Protein AF-K9SCG0-F1 (afdb_monomer)

Foldseek 3Di:
DLVVVVVVDDPLVVLCVVQPPDDPVSNVLSNQLSVCVVVVDQSLCSLVPDPCNVVPDDPLRSLLSVQLSVVVLNSQQVVLVVVVVVVVVVVVVVVQVVLVVVLVLLVVLLVLVCVLVCLVDVDDDPVVVVVSVVVSVVVSVVSNVPPPPDPPDPDLLLVLLLLLQLLNSVSSVDDPLSSLVSSLVVDDPVCNVLSVQLSVCVVVVHQSLVSDDHDPVLSVLSVVCVVVVHNNVSSVVSNVVSVVVVVVVVVVVVVVVVVVSVVSVVVSVVSVVVSVVVVVVVVVVD

Solvent-accessible surface area (backbone atoms only — not comparable to full-atom values): 15529 Å² total; per-residue (Å²): 84,30,75,35,41,72,69,72,41,51,71,40,53,23,42,46,64,62,23,71,84,50,57,72,72,49,33,51,53,32,50,54,32,29,51,36,38,73,72,69,43,56,66,51,58,36,45,66,76,38,97,64,33,74,80,81,43,51,75,65,58,49,52,53,48,41,52,24,56,76,68,67,28,45,59,54,29,38,49,54,53,50,52,52,54,50,50,51,49,55,52,51,51,58,50,53,62,54,38,54,57,56,34,56,48,54,45,51,54,50,52,45,51,50,50,57,56,50,72,73,36,102,74,69,59,74,68,58,56,54,51,53,51,49,49,42,52,49,50,38,51,49,49,70,43,79,77,77,84,68,79,91,64,98,41,75,62,58,54,50,52,55,53,21,57,42,19,59,45,37,66,24,70,44,52,72,64,60,34,36,55,53,49,35,73,77,42,60,80,89,53,30,58,57,40,50,52,27,42,54,38,42,75,71,71,43,60,64,59,78,45,46,93,61,57,71,70,57,33,52,42,40,44,55,11,59,77,71,70,45,51,37,64,26,24,43,50,41,38,49,53,53,50,51,54,54,51,49,50,55,50,51,56,48,51,55,54,52,55,50,46,55,54,53,52,52,51,45,52,53,53,51,51,51,51,54,49,51,53,51,51,57,66,71,75,109

Mean predicted aligned error: 10.62 Å

Secondary structure (DSSP, 8-state):
-HHHHTTT--HHHHHHHHHTTS-HHHHHHHHHHHHHHHTT--HHHHHHTSTTHHHH--HHHHHHHHHHHHTT-HHHHHHHHHHHHHHHHHHHHHHHHHHHHHHHHHHHHHHHHHHHHHHH-TT--HHHHHHHHHHHHHHHHHHHS------SS--HHHHHHHHHHTHHHHHTT--HHHHHHHHHHHS-TTTHHHHHHHHHHHHTT--HHHHS---HHHHHHHHHHHHTT-HHHHHHHHHHHHHH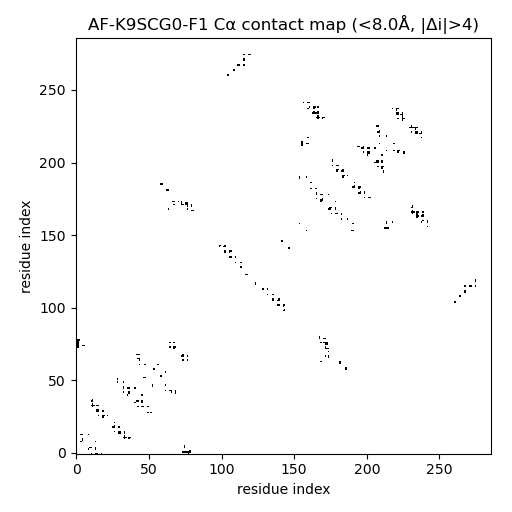HHHHHHHHHHHHHHHHHHHHHHHHHHHHHHHHHHHHHHHH--

Structure (mmCIF, N/CA/C/O backbone):
data_AF-K9SCG0-F1
#
_entry.id   AF-K9SCG0-F1
#
loop_
_atom_site.group_PDB
_atom_site.id
_atom_site.type_symbol
_atom_site.label_atom_id
_atom_site.label_alt_id
_atom_site.label_comp_id
_atom_site.label_asym_id
_atom_site.label_entity_id
_atom_site.label_seq_id
_atom_site.pdbx_PDB_ins_code
_atom_site.Cartn_x
_atom_site.Cartn_y
_atom_site.Cartn_z
_atom_site.occupancy
_atom_site.B_iso_or_equiv
_atom_site.auth_seq_id
_atom_site.auth_comp_id
_atom_site.auth_asym_id
_atom_site.auth_atom_id
_atom_site.pdbx_PDB_model_num
ATOM 1 N N . MET A 1 1 ? -3.926 15.529 12.808 1.00 67.62 1 MET A N 1
ATOM 2 C CA . MET A 1 1 ? -5.148 14.988 13.438 1.00 67.62 1 MET A CA 1
ATOM 3 C C . MET A 1 1 ? -4.785 13.977 14.507 1.00 67.62 1 MET A C 1
ATOM 5 O O . MET A 1 1 ? -5.130 14.260 15.637 1.00 67.62 1 MET A O 1
ATOM 9 N N . GLY A 1 2 ? -4.012 12.919 14.217 1.00 70.44 2 GLY A N 1
ATOM 10 C CA . GLY A 1 2 ? -3.567 11.958 15.249 1.00 70.44 2 GLY A CA 1
ATOM 11 C C . GLY A 1 2 ? -2.937 12.606 16.490 1.00 70.44 2 GLY A C 1
ATOM 12 O O . GLY A 1 2 ? -3.406 12.388 17.598 1.00 70.44 2 GLY A O 1
ATOM 13 N N . SER A 1 3 ? -1.990 13.532 16.308 1.00 75.25 3 SER A N 1
ATOM 14 C CA . SER A 1 3 ? -1.382 14.277 17.425 1.00 75.25 3 SER A CA 1
ATOM 15 C C . SER A 1 3 ? -2.340 15.197 18.199 1.00 75.25 3 SER A C 1
ATOM 17 O O . SER A 1 3 ? -2.067 15.512 19.349 1.00 75.25 3 SER A O 1
ATOM 19 N N . LEU A 1 4 ? -3.446 15.634 17.584 1.00 80.62 4 LEU A N 1
ATOM 20 C CA . LEU A 1 4 ? -4.454 16.501 18.216 1.00 80.62 4 LEU A CA 1
ATOM 21 C C . LEU A 1 4 ? -5.497 15.681 18.988 1.00 80.62 4 LEU A C 1
ATOM 23 O O . LEU A 1 4 ? -6.019 16.130 20.001 1.00 80.62 4 LEU A O 1
ATOM 27 N N . LEU A 1 5 ? -5.794 14.468 18.520 1.00 79.38 5 LEU A N 1
ATOM 28 C CA . LEU A 1 5 ? -6.648 13.527 19.246 1.00 79.38 5 LEU A CA 1
ATOM 29 C C . LEU A 1 5 ? -5.931 13.002 20.488 1.00 79.38 5 LEU A C 1
ATOM 31 O O . LEU A 1 5 ? -6.522 12.966 21.561 1.00 79.38 5 LEU A O 1
ATOM 35 N N . ALA A 1 6 ? -4.634 12.707 20.364 1.00 75.38 6 ALA A N 1
ATOM 36 C CA . ALA A 1 6 ? -3.790 12.345 21.498 1.00 75.38 6 ALA A CA 1
ATOM 37 C C . ALA A 1 6 ? -3.702 13.462 22.558 1.00 75.38 6 ALA A C 1
ATOM 39 O O . ALA A 1 6 ? -3.527 13.173 23.735 1.00 75.38 6 ALA A O 1
ATOM 40 N N . SER A 1 7 ? -3.866 14.734 22.166 1.00 78.81 7 SER A N 1
ATOM 41 C CA . SER A 1 7 ? -3.925 15.873 23.094 1.00 78.81 7 SER A CA 1
ATOM 42 C C . SER A 1 7 ? -5.331 16.161 23.642 1.00 78.81 7 SER A C 1
ATOM 44 O O . SER A 1 7 ? -5.562 17.242 24.178 1.00 78.81 7 SER A O 1
ATOM 46 N N . GLY A 1 8 ? -6.288 15.243 23.469 1.00 79.12 8 GLY A N 1
ATOM 47 C CA . GLY A 1 8 ? -7.650 15.363 23.995 1.00 79.12 8 GLY A CA 1
ATOM 48 C C . GLY A 1 8 ? -8.580 16.291 23.208 1.00 79.12 8 GLY A C 1
ATOM 49 O O . GLY A 1 8 ? -9.684 16.575 23.670 1.00 79.12 8 GLY A O 1
ATOM 50 N N . CYS A 1 9 ? -8.186 16.781 22.025 1.00 84.31 9 CYS A N 1
ATOM 51 C CA . CYS A 1 9 ? -9.100 17.554 21.182 1.00 84.31 9 CYS A CA 1
ATOM 52 C C . CYS A 1 9 ? -10.169 16.642 20.566 1.00 84.31 9 CYS A C 1
ATOM 54 O O . CYS A 1 9 ? -9.893 15.510 20.179 1.00 84.31 9 CYS A O 1
ATOM 56 N N . THR A 1 10 ? -11.381 17.165 20.377 1.00 87.81 10 THR A N 1
ATOM 57 C CA . THR A 1 10 ? -12.438 16.430 19.660 1.00 87.81 10 THR A CA 1
ATOM 58 C C . THR A 1 10 ? -12.082 16.245 18.179 1.00 87.81 10 THR A C 1
ATOM 60 O O . THR A 1 10 ? -11.379 17.073 17.591 1.00 87.81 10 THR A O 1
ATOM 63 N N . LEU A 1 11 ? -12.626 15.208 17.528 1.00 86.06 11 LEU A N 1
ATOM 64 C CA . LEU A 1 11 ? -12.464 14.976 16.081 1.00 86.06 11 LEU A CA 1
ATOM 65 C C . LE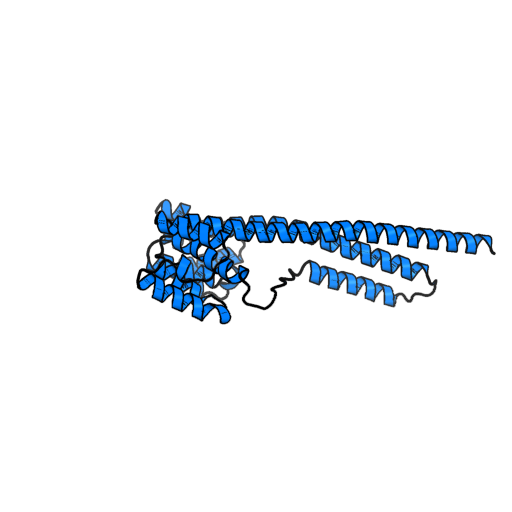U A 1 11 ? -12.823 16.211 15.245 1.00 86.06 11 LEU A C 1
ATOM 67 O O . LEU A 1 11 ? -12.078 16.584 14.337 1.00 86.06 11 LEU A O 1
ATOM 71 N N . ALA A 1 12 ? -13.917 16.895 15.593 1.00 87.00 12 ALA A N 1
ATOM 72 C CA . ALA A 1 12 ? -14.347 18.116 14.918 1.00 87.00 12 ALA A CA 1
ATOM 73 C C . ALA A 1 12 ? -13.323 19.260 15.055 1.00 87.00 12 ALA A C 1
ATOM 75 O O . ALA A 1 12 ? -13.019 19.935 14.068 1.00 87.00 12 ALA A O 1
ATOM 76 N N . GLN A 1 13 ? -12.751 19.461 16.248 1.00 86.06 13 GLN A N 1
ATOM 77 C CA . GLN A 1 13 ? -11.701 20.463 16.481 1.00 86.06 13 GLN A CA 1
ATOM 78 C C . GLN A 1 13 ? -10.409 20.104 15.741 1.00 86.06 13 GLN A C 1
ATOM 80 O O . GLN A 1 13 ? -9.850 20.943 15.032 1.00 86.06 13 GLN A O 1
ATOM 85 N N . ALA A 1 14 ? -9.963 18.849 15.842 1.00 87.62 14 ALA A N 1
ATOM 86 C CA . ALA A 1 14 ? -8.760 18.367 15.173 1.00 87.62 14 ALA A CA 1
ATOM 87 C C . ALA A 1 14 ? -8.859 18.521 13.645 1.00 87.62 14 ALA A C 1
ATOM 89 O O . ALA A 1 14 ? -7.891 18.933 12.994 1.00 87.62 14 ALA A O 1
ATOM 90 N N . LEU A 1 15 ? -10.035 18.240 13.072 1.00 87.06 15 LEU A N 1
ATOM 91 C CA . LEU A 1 15 ? -10.317 18.419 11.650 1.00 87.06 15 LEU A CA 1
ATOM 92 C C . LEU A 1 15 ? -10.267 19.904 11.260 1.00 87.06 15 LEU A C 1
ATOM 94 O O . LEU A 1 15 ? -9.560 20.261 10.314 1.00 87.06 15 LEU A O 1
ATOM 98 N N . ALA A 1 16 ? -10.933 20.776 12.024 1.00 85.44 16 ALA A N 1
ATOM 99 C CA . ALA A 1 16 ? -10.939 22.217 11.783 1.00 85.44 16 ALA A CA 1
ATOM 100 C C . ALA A 1 16 ? -9.517 22.808 11.810 1.00 85.44 16 ALA A C 1
ATOM 102 O O . ALA A 1 16 ? -9.112 23.473 10.853 1.00 85.44 16 ALA A O 1
ATOM 103 N N . MET A 1 17 ? -8.722 22.481 12.835 1.00 86.06 17 MET A N 1
ATOM 104 C CA . MET A 1 17 ? -7.331 22.934 12.970 1.00 86.06 17 MET A CA 1
ATOM 105 C C . MET A 1 17 ? -6.439 22.418 11.835 1.00 86.06 17 MET A C 1
ATOM 107 O O . MET A 1 17 ? -5.636 23.169 11.280 1.00 86.06 17 MET A O 1
ATOM 111 N N . SER A 1 18 ? -6.600 21.151 11.436 1.00 84.62 18 SER A N 1
ATOM 112 C CA . SER A 1 18 ? -5.823 20.567 10.334 1.00 84.62 18 SER A CA 1
ATOM 113 C C . SER A 1 18 ? -6.140 21.196 8.973 1.00 84.62 18 SER A C 1
ATOM 115 O O . SER A 1 18 ? -5.289 21.233 8.081 1.00 84.62 18 SER A O 1
ATOM 117 N N . SER A 1 19 ? -7.355 21.724 8.813 1.00 87.06 19 SER A N 1
ATOM 118 C CA . SER A 1 19 ? -7.814 22.316 7.560 1.00 87.06 19 SER A CA 1
ATOM 119 C C . SER A 1 19 ? -7.294 23.732 7.316 1.00 87.06 19 SER A C 1
ATOM 121 O O . SER A 1 19 ? -7.216 24.149 6.159 1.00 87.06 19 SER A O 1
ATOM 123 N N . ALA A 1 20 ? -6.852 24.433 8.368 1.00 83.44 20 ALA A N 1
ATOM 124 C CA . ALA A 1 20 ? -6.465 25.845 8.322 1.00 83.44 20 ALA A CA 1
ATOM 125 C C . ALA A 1 20 ? -5.358 26.158 7.296 1.00 83.44 20 ALA A C 1
ATOM 127 O O . ALA A 1 20 ? -5.365 27.220 6.682 1.00 83.44 20 ALA A O 1
ATOM 128 N N . LYS A 1 21 ? -4.434 25.216 7.058 1.00 81.12 21 LYS A N 1
ATOM 129 C CA . LYS A 1 21 ? -3.329 25.366 6.088 1.00 81.12 21 LYS A CA 1
ATOM 130 C C . LYS A 1 21 ? -3.656 24.858 4.674 1.00 81.12 21 LYS A C 1
ATOM 132 O O . LYS A 1 21 ? -2.799 24.905 3.795 1.00 81.12 21 LYS A O 1
ATOM 137 N N . GLY A 1 22 ? -4.852 24.315 4.441 1.00 82.62 22 GLY A N 1
ATOM 138 C CA . GLY A 1 22 ? -5.232 23.743 3.147 1.00 82.62 22 GLY A CA 1
ATOM 139 C C . GLY A 1 22 ? -5.856 24.748 2.178 1.00 82.62 22 GLY A C 1
ATOM 140 O O . GLY A 1 22 ? -6.180 25.875 2.540 1.00 82.62 22 GLY A O 1
ATOM 141 N N . LYS A 1 23 ? -6.058 24.321 0.924 1.00 88.50 23 LYS A N 1
ATOM 142 C CA . LYS A 1 23 ? -6.774 25.106 -0.102 1.00 88.50 23 LYS A CA 1
ATOM 143 C C . LYS A 1 23 ? -8.249 25.293 0.273 1.00 88.50 23 LYS A C 1
ATOM 145 O O . LYS A 1 23 ? -8.803 24.474 1.003 1.00 88.50 23 LYS A O 1
ATOM 150 N N . ARG A 1 24 ? -8.907 26.295 -0.324 1.00 88.69 24 ARG A N 1
ATOM 151 C CA . ARG A 1 24 ? -10.330 26.621 -0.093 1.00 88.69 24 ARG A CA 1
ATOM 152 C C . ARG A 1 24 ? -11.250 25.395 -0.195 1.00 88.69 24 ARG A C 1
ATOM 154 O O . ARG A 1 24 ? -12.066 25.178 0.686 1.00 88.69 24 ARG A O 1
ATOM 161 N N . ASP A 1 25 ? -11.027 24.528 -1.186 1.00 87.88 25 ASP A N 1
ATOM 162 C CA . ASP A 1 25 ? -11.780 23.272 -1.348 1.00 87.88 25 ASP A CA 1
ATOM 163 C C . ASP A 1 25 ? -11.662 22.305 -0.158 1.00 87.88 25 ASP A C 1
ATOM 165 O O . ASP A 1 25 ? -12.648 21.681 0.225 1.00 87.88 25 ASP A O 1
ATOM 169 N N . TRP A 1 26 ? -10.458 22.169 0.408 1.00 88.69 26 TRP A N 1
ATOM 170 C CA . TRP A 1 26 ? -10.193 21.301 1.560 1.00 88.69 26 TRP A CA 1
ATOM 171 C C . TRP A 1 26 ? -10.786 21.889 2.838 1.00 88.69 26 TRP A C 1
ATOM 173 O O . TRP A 1 26 ? -11.369 21.168 3.638 1.00 88.69 26 TRP A O 1
ATOM 183 N N . GLN A 1 27 ? -10.693 23.210 2.998 1.00 90.81 27 GLN A N 1
ATOM 184 C CA . GLN A 1 27 ? -11.311 23.919 4.115 1.00 90.81 27 GLN A CA 1
ATOM 185 C C . GLN A 1 27 ? -12.833 23.748 4.118 1.00 90.81 27 GLN A C 1
ATOM 187 O O . GLN A 1 27 ? -13.402 23.468 5.169 1.00 90.81 27 GLN A O 1
ATOM 192 N N . THR A 1 28 ? -13.487 23.879 2.956 1.00 90.00 28 THR A N 1
ATOM 193 C CA . THR A 1 28 ? -14.934 23.647 2.824 1.00 90.00 28 THR A CA 1
ATOM 194 C C . THR A 1 28 ? -15.293 22.213 3.200 1.00 90.00 28 THR A C 1
ATOM 196 O O . THR A 1 28 ? -16.131 22.015 4.074 1.00 90.00 28 THR A O 1
ATOM 199 N N . TYR A 1 29 ? -14.583 21.230 2.633 1.00 90.81 29 TYR A N 1
ATOM 200 C CA . TYR A 1 29 ? -14.774 19.814 2.960 1.00 90.81 29 TYR A CA 1
ATOM 201 C C . TYR A 1 29 ? -14.667 19.551 4.471 1.00 90.81 29 TYR A C 1
ATOM 203 O O . TYR A 1 29 ? -15.579 18.998 5.079 1.00 90.81 29 TYR A O 1
ATOM 211 N N . CYS A 1 30 ? -13.583 20.001 5.106 1.00 90.56 30 CYS A N 1
ATOM 212 C CA . CYS A 1 30 ? -13.376 19.804 6.539 1.00 90.56 30 CYS A CA 1
ATOM 213 C C . CYS A 1 30 ? -14.415 20.527 7.397 1.00 90.56 30 CYS A C 1
ATOM 215 O O . CYS A 1 30 ? -14.804 20.009 8.437 1.00 90.56 30 CYS A O 1
ATOM 217 N N . ARG A 1 31 ? -14.875 21.714 6.989 1.00 90.50 31 ARG A N 1
ATOM 218 C CA . ARG A 1 31 ? -15.897 22.464 7.726 1.00 90.50 31 ARG A CA 1
ATOM 219 C C . ARG A 1 31 ? -17.242 21.745 7.712 1.00 90.50 31 ARG A C 1
ATOM 221 O O . ARG A 1 31 ? -17.891 21.679 8.752 1.00 90.50 31 ARG A O 1
ATOM 228 N N . GLU A 1 32 ? -17.641 21.211 6.561 1.00 90.69 32 GLU A N 1
ATOM 229 C CA . GLU A 1 32 ? -18.890 20.459 6.411 1.00 90.69 32 GLU A CA 1
ATOM 230 C C . GLU A 1 32 ? -18.848 19.144 7.194 1.00 90.69 32 GLU A C 1
ATOM 232 O O . GLU A 1 32 ? -19.767 18.857 7.960 1.00 90.69 32 GLU A O 1
ATOM 237 N N . VAL A 1 33 ? -17.747 18.393 7.097 1.00 92.69 33 VAL A N 1
ATOM 238 C CA . VAL A 1 33 ? -17.557 17.164 7.885 1.00 92.69 33 VAL A CA 1
ATOM 239 C C . VAL A 1 33 ? -17.519 17.475 9.390 1.00 92.69 33 VAL A C 1
ATOM 241 O O . VAL A 1 33 ? -18.190 16.806 10.167 1.00 92.69 33 VAL A O 1
ATOM 244 N N . ALA A 1 34 ? -16.830 18.537 9.827 1.00 91.31 34 ALA A N 1
ATOM 245 C CA . ALA A 1 34 ? -16.826 18.960 11.234 1.00 91.31 34 ALA A CA 1
ATOM 246 C C . ALA A 1 34 ? -18.201 19.437 11.731 1.00 91.31 34 ALA A C 1
ATOM 248 O O . ALA A 1 34 ? -18.475 19.378 12.930 1.00 91.31 34 ALA A O 1
ATOM 249 N N . ALA A 1 35 ? -19.057 19.968 10.854 1.00 91.44 35 ALA A N 1
ATOM 250 C CA . ALA A 1 35 ? -20.426 20.329 11.211 1.00 91.44 35 ALA A CA 1
ATOM 251 C C . ALA A 1 35 ? -21.279 19.076 11.454 1.00 91.44 35 ALA A C 1
ATOM 253 O O . ALA A 1 35 ? -21.946 19.002 12.480 1.00 91.44 35 ALA A O 1
ATOM 254 N N . ARG A 1 36 ? -21.176 18.077 10.571 1.00 93.12 36 ARG A N 1
ATOM 255 C CA . ARG A 1 36 ? -21.843 16.770 10.702 1.00 93.12 36 ARG A CA 1
ATOM 256 C C . ARG A 1 36 ? -21.407 16.001 11.952 1.00 93.12 36 ARG A C 1
ATOM 258 O O . ARG A 1 36 ? -22.249 15.531 12.706 1.00 93.12 36 ARG A O 1
ATOM 265 N N . LEU A 1 37 ? -20.106 15.984 12.242 1.00 92.25 37 LEU A N 1
ATOM 266 C CA . LEU A 1 37 ? -19.563 15.405 13.478 1.00 92.25 37 LEU A CA 1
ATOM 267 C C . LEU A 1 37 ? -20.137 16.067 14.740 1.00 92.25 37 LEU A C 1
ATOM 269 O O . LEU A 1 37 ? -20.479 15.393 15.703 1.00 92.25 37 LEU A O 1
ATOM 273 N N . ARG A 1 38 ? -20.280 17.401 14.743 1.00 90.81 38 ARG A N 1
ATOM 274 C CA . ARG A 1 38 ? -20.894 18.135 15.868 1.00 90.81 38 ARG A CA 1
ATOM 275 C C . ARG A 1 38 ? -22.384 17.841 16.040 1.00 90.81 38 ARG A C 1
ATOM 277 O O . ARG A 1 38 ? -22.909 18.071 17.121 1.00 90.81 38 ARG A O 1
ATOM 284 N N . GLN A 1 39 ? -23.048 17.355 14.995 1.00 92.12 39 GLN A N 1
ATOM 285 C CA . GLN A 1 39 ? -24.433 16.884 15.043 1.00 92.12 39 GLN A CA 1
ATOM 286 C C . GLN A 1 39 ? -24.540 15.428 15.531 1.00 92.12 39 GLN A C 1
ATOM 288 O O . GLN A 1 39 ? -25.647 14.908 15.605 1.00 92.12 39 GLN A O 1
ATOM 293 N N . GLY A 1 40 ? -23.418 14.780 15.869 1.00 89.38 40 GLY A N 1
ATOM 294 C CA . GLY A 1 40 ? -23.388 13.410 16.382 1.00 89.38 40 GLY A CA 1
ATOM 295 C C . GLY A 1 40 ? -23.363 12.325 15.306 1.00 89.38 40 GLY A C 1
ATOM 296 O O . GLY A 1 40 ? -23.619 11.175 15.630 1.00 89.38 40 GLY A O 1
ATOM 297 N N . GLN A 1 41 ? -23.082 12.663 14.041 1.00 91.38 41 GLN A N 1
ATOM 298 C CA . GLN A 1 41 ? -22.842 11.644 13.013 1.00 91.38 41 GLN A CA 1
ATOM 299 C C . GLN A 1 41 ? -21.475 10.986 13.202 1.00 91.38 41 GLN A C 1
ATOM 301 O O . GLN A 1 41 ? -20.505 11.675 13.533 1.00 91.38 41 GLN A O 1
ATOM 306 N N . ASP A 1 42 ? -21.401 9.696 12.879 1.00 91.00 42 ASP A N 1
ATOM 307 C CA . ASP A 1 42 ? -20.145 8.958 12.777 1.00 91.00 42 ASP A CA 1
ATOM 308 C C . ASP A 1 42 ? -19.229 9.617 11.732 1.00 91.00 42 ASP A C 1
ATOM 310 O O . ASP A 1 42 ? -19.667 10.137 10.697 1.00 91.00 42 ASP A O 1
ATOM 314 N N . LEU A 1 43 ? -17.928 9.631 12.008 1.00 90.00 43 LEU A N 1
ATOM 315 C CA . LEU A 1 43 ? -16.884 10.230 11.186 1.00 90.00 43 LEU A CA 1
ATOM 316 C C . LEU A 1 43 ? -16.904 9.677 9.769 1.00 90.00 43 LEU A C 1
ATOM 318 O O . LEU A 1 43 ? -16.826 10.448 8.806 1.00 90.00 43 LEU A O 1
ATOM 322 N N . THR A 1 44 ? -16.995 8.358 9.636 1.00 90.12 44 THR A N 1
ATOM 323 C CA . THR A 1 44 ? -16.963 7.699 8.333 1.00 90.12 44 THR A CA 1
ATOM 324 C C . THR A 1 44 ? -18.173 8.093 7.498 1.00 90.12 44 THR A C 1
ATOM 326 O O . THR A 1 44 ? -18.004 8.437 6.327 1.00 90.12 44 THR A O 1
ATOM 329 N N . ASP A 1 45 ? -19.363 8.144 8.092 1.00 89.94 45 ASP A N 1
ATOM 330 C CA . ASP A 1 45 ? -20.591 8.550 7.406 1.00 89.94 45 ASP A CA 1
ATOM 331 C C . ASP A 1 45 ? -20.567 10.036 7.037 1.00 89.94 45 ASP A C 1
ATOM 333 O O . ASP A 1 45 ? -20.854 10.416 5.892 1.00 89.94 45 ASP A O 1
ATOM 337 N N . ALA A 1 46 ? -20.119 10.886 7.966 1.00 91.31 46 ALA A N 1
ATOM 338 C CA . ALA A 1 46 ? -19.944 12.314 7.738 1.00 91.31 46 ALA A CA 1
ATOM 339 C C . ALA A 1 46 ? -19.002 12.582 6.553 1.00 91.31 46 ALA A C 1
ATOM 341 O O . ALA A 1 46 ? -19.284 13.455 5.721 1.00 91.31 46 ALA A O 1
ATOM 342 N N . MET A 1 47 ? -17.911 11.813 6.458 1.00 90.44 47 MET A N 1
ATOM 343 C CA . MET A 1 47 ? -16.945 11.867 5.364 1.00 90.44 47 MET A CA 1
ATOM 344 C C . MET A 1 47 ? -17.489 11.249 4.077 1.00 90.44 47 MET A C 1
ATOM 346 O O . MET A 1 47 ? -17.350 11.857 3.022 1.00 90.44 47 MET A O 1
ATOM 350 N N . ALA A 1 48 ? -18.117 10.076 4.110 1.00 87.44 48 ALA A N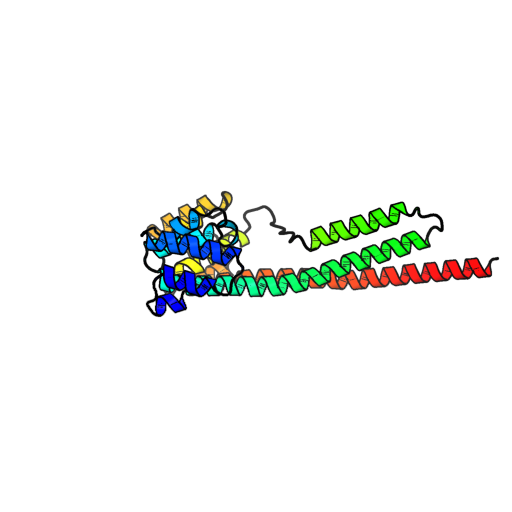 1
ATOM 351 C CA . ALA A 1 48 ? -18.611 9.378 2.923 1.00 87.44 48 ALA A CA 1
ATOM 352 C C . ALA A 1 48 ? -19.734 10.152 2.215 1.00 87.44 48 ALA A C 1
ATOM 354 O O . ALA A 1 48 ? -19.772 10.192 0.984 1.00 87.44 48 ALA A O 1
ATOM 355 N N . GLY A 1 49 ? -20.594 10.840 2.970 1.00 82.56 49 GLY A N 1
ATOM 356 C CA . GLY A 1 49 ? -21.725 11.601 2.439 1.00 82.56 49 GLY A CA 1
ATOM 357 C C . GLY A 1 49 ? -21.366 12.913 1.729 1.00 82.56 49 GLY A C 1
ATOM 358 O O . GLY A 1 49 ? -22.240 13.765 1.561 1.00 82.56 49 GLY A O 1
ATOM 359 N N . HIS A 1 50 ? -20.098 13.170 1.401 1.00 85.12 50 HIS A N 1
ATOM 360 C CA . HIS A 1 50 ? -19.669 14.403 0.738 1.00 85.12 50 HIS A CA 1
ATOM 361 C C . HIS A 1 50 ? -19.219 14.119 -0.718 1.00 85.12 50 HIS A C 1
ATOM 363 O O . HIS A 1 50 ? -18.383 13.247 -0.953 1.00 85.12 50 HIS A O 1
ATOM 369 N N . PRO A 1 51 ? -19.676 14.876 -1.741 1.00 81.50 51 PRO A N 1
ATOM 370 C CA . PRO A 1 51 ? -19.377 14.574 -3.154 1.00 81.50 51 PRO A CA 1
ATOM 371 C C . PRO A 1 51 ? -17.877 14.532 -3.490 1.00 81.50 51 PRO A C 1
ATOM 373 O O . PRO A 1 51 ? -17.425 13.824 -4.387 1.00 81.50 51 PRO A O 1
ATOM 376 N N . ARG A 1 52 ? -17.081 15.316 -2.757 1.00 81.69 52 ARG A N 1
ATOM 377 C CA . ARG A 1 52 ? -15.626 15.447 -2.950 1.00 81.69 52 ARG A CA 1
ATOM 378 C C . ARG A 1 52 ? -14.780 14.406 -2.208 1.00 81.69 52 ARG A C 1
ATOM 380 O O . ARG A 1 52 ? -13.557 14.483 -2.290 1.00 81.69 52 ARG A O 1
ATOM 387 N N . THR A 1 53 ? -15.372 13.437 -1.517 1.00 85.38 53 THR A N 1
ATOM 388 C CA . THR A 1 53 ? -14.623 12.502 -0.655 1.00 85.38 53 THR A CA 1
ATOM 389 C C . THR A 1 53 ? -13.606 11.678 -1.425 1.00 85.38 53 THR A C 1
ATOM 391 O O . THR A 1 53 ? -12.451 11.599 -1.013 1.00 85.38 53 THR A O 1
ATOM 394 N N . ARG A 1 54 ? -13.969 11.195 -2.620 1.00 84.44 54 ARG A N 1
ATOM 395 C CA . ARG A 1 54 ? -13.056 10.447 -3.503 1.00 84.44 54 ARG A CA 1
ATOM 396 C C . ARG A 1 54 ? -11.815 11.233 -3.944 1.00 84.44 54 ARG A C 1
ATOM 398 O O . ARG A 1 54 ? -10.862 10.634 -4.428 1.00 84.44 54 ARG A O 1
ATOM 405 N N . ARG A 1 55 ? -11.806 12.565 -3.799 1.00 84.69 55 ARG A N 1
ATOM 406 C CA . ARG A 1 55 ? -10.636 13.405 -4.109 1.00 84.69 55 ARG A CA 1
ATOM 407 C C . ARG A 1 55 ? -9.554 13.316 -3.033 1.00 84.69 55 ARG A C 1
ATOM 409 O O . ARG A 1 55 ? -8.386 13.535 -3.339 1.00 84.69 55 ARG A O 1
ATOM 416 N N . TYR A 1 56 ? -9.946 13.049 -1.790 1.00 83.31 56 TYR A N 1
ATOM 417 C CA . TYR A 1 56 ? -9.053 13.069 -0.632 1.00 83.31 56 TYR A CA 1
ATOM 418 C C . TYR A 1 56 ? -8.854 11.683 -0.014 1.00 83.31 56 TYR A C 1
ATOM 420 O O . TYR A 1 56 ? -7.796 11.434 0.554 1.00 83.31 56 TYR A O 1
ATOM 428 N N . TRP A 1 57 ? -9.836 10.789 -0.156 1.00 86.38 57 TRP A N 1
ATOM 429 C CA . TRP A 1 57 ? -9.864 9.482 0.490 1.00 86.38 57 TRP A CA 1
ATOM 430 C C . TRP A 1 57 ? -10.103 8.369 -0.524 1.00 86.38 57 TRP A C 1
ATOM 432 O O . TRP A 1 57 ? -10.990 8.459 -1.377 1.00 86.38 57 TRP A O 1
ATOM 442 N N . THR A 1 58 ? -9.308 7.306 -0.419 1.00 87.12 58 THR A N 1
ATOM 443 C CA . THR A 1 58 ? -9.524 6.077 -1.185 1.00 87.12 58 THR A CA 1
ATOM 444 C C . THR A 1 58 ? -10.611 5.227 -0.512 1.00 87.12 58 THR A C 1
ATOM 446 O O . THR A 1 58 ? -10.799 5.334 0.702 1.00 87.12 58 THR A O 1
ATOM 449 N N . PRO A 1 59 ? -11.318 4.353 -1.257 1.00 87.56 59 PRO A N 1
ATOM 450 C CA . PRO A 1 59 ? -12.292 3.435 -0.661 1.00 87.56 59 PRO A CA 1
ATOM 451 C C . PRO A 1 59 ? -11.692 2.565 0.453 1.00 87.56 59 PRO A C 1
ATOM 453 O O . PRO A 1 59 ? -12.318 2.374 1.488 1.00 87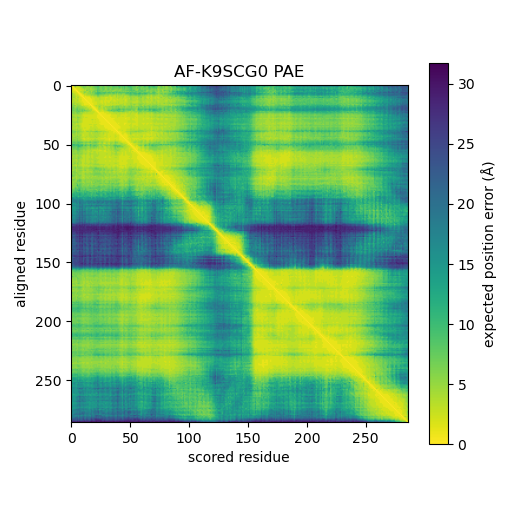.56 59 PRO A O 1
ATOM 456 N N . TRP A 1 60 ? -10.447 2.116 0.269 1.00 87.12 60 TRP A N 1
ATOM 457 C CA . TRP A 1 60 ? -9.688 1.379 1.280 1.00 87.12 60 TRP A CA 1
ATOM 458 C C . TRP A 1 60 ? -9.433 2.209 2.546 1.00 87.12 60 TRP A C 1
ATOM 460 O O . TRP A 1 60 ? -9.694 1.736 3.647 1.00 87.12 60 TRP A O 1
ATOM 470 N N . ALA A 1 61 ? -8.994 3.465 2.406 1.00 86.62 61 ALA A N 1
ATOM 471 C CA . ALA A 1 61 ? -8.743 4.336 3.554 1.00 86.62 61 ALA A CA 1
ATOM 472 C C . ALA A 1 61 ? -10.023 4.634 4.352 1.00 86.62 61 ALA A C 1
ATOM 474 O O . ALA A 1 61 ? -9.972 4.669 5.577 1.00 86.62 61 ALA A O 1
ATOM 475 N N . LEU A 1 62 ? -11.166 4.811 3.677 1.00 89.12 62 LEU A N 1
ATOM 476 C CA . LEU A 1 62 ? -12.463 4.969 4.348 1.00 89.12 62 LEU A CA 1
ATOM 477 C C . LEU A 1 62 ? -12.885 3.698 5.087 1.00 89.12 62 LEU A C 1
ATOM 479 O O . LEU A 1 62 ? -13.401 3.790 6.189 1.00 89.12 62 LEU A O 1
ATOM 483 N N . ALA A 1 63 ? -12.651 2.521 4.509 1.00 88.94 63 ALA A N 1
ATOM 484 C CA . ALA A 1 63 ? -12.988 1.252 5.149 1.00 88.94 63 ALA A CA 1
ATOM 485 C C . ALA A 1 63 ? -12.167 0.992 6.410 1.00 88.94 63 ALA A C 1
ATOM 487 O O . ALA A 1 63 ? -12.696 0.532 7.417 1.00 88.94 63 ALA A O 1
ATOM 488 N N . LEU A 1 64 ? -10.874 1.307 6.346 1.00 89.06 64 LEU A N 1
ATOM 489 C CA . LEU A 1 64 ? -10.001 1.236 7.504 1.00 89.06 64 LEU A CA 1
ATOM 490 C C . LEU A 1 64 ? -10.421 2.244 8.583 1.00 89.06 64 LEU A C 1
ATOM 492 O O . LEU A 1 64 ? -10.430 1.896 9.757 1.00 89.06 64 LEU A O 1
ATOM 496 N N . LEU A 1 65 ? -10.815 3.461 8.190 1.00 89.88 65 LEU A N 1
ATOM 497 C CA . LEU A 1 65 ? -11.334 4.471 9.115 1.00 89.88 65 LEU A CA 1
ATOM 498 C C . LEU A 1 65 ? -12.628 4.005 9.793 1.00 89.88 65 LEU A C 1
ATOM 500 O O . LEU A 1 65 ? -12.739 4.136 11.003 1.00 89.88 65 LEU A O 1
ATOM 504 N N . ALA A 1 66 ? -13.548 3.407 9.0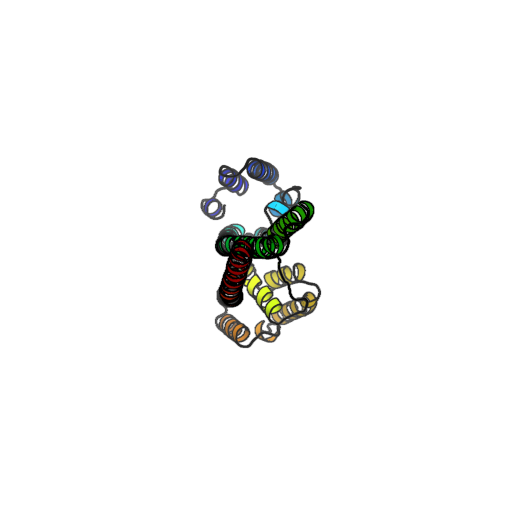32 1.00 89.56 66 ALA A N 1
ATOM 505 C CA . ALA A 1 66 ? -14.793 2.836 9.544 1.00 89.56 66 ALA A CA 1
ATOM 506 C C . ALA A 1 66 ? -14.530 1.746 10.581 1.00 89.56 66 ALA A C 1
ATOM 508 O O . ALA A 1 66 ? -15.162 1.694 11.631 1.00 89.56 66 ALA A O 1
ATOM 509 N N . ALA A 1 67 ? -13.570 0.873 10.284 1.00 89.12 67 ALA A N 1
ATOM 510 C CA . ALA A 1 67 ? -13.216 -0.208 11.178 1.00 89.12 67 ALA A CA 1
ATOM 511 C C . ALA A 1 67 ? -12.507 0.302 12.440 1.00 89.12 67 ALA A C 1
ATOM 513 O O . ALA A 1 67 ? -12.829 -0.172 13.522 1.00 89.12 67 ALA A O 1
ATOM 514 N N . ALA A 1 68 ? -11.622 1.298 12.314 1.00 88.38 68 ALA A N 1
ATOM 515 C CA . ALA A 1 68 ? -10.967 1.956 13.445 1.00 88.38 68 ALA A CA 1
ATOM 516 C C . ALA A 1 68 ? -11.947 2.767 14.313 1.00 88.38 68 ALA A C 1
ATOM 518 O O . ALA A 1 68 ? -11.791 2.847 15.528 1.00 88.38 68 ALA A O 1
ATOM 519 N N . GLU A 1 69 ? -12.965 3.373 13.702 1.00 90.06 69 GLU A N 1
ATOM 520 C CA . GLU A 1 69 ? -14.058 4.052 14.398 1.00 90.06 69 GLU A CA 1
ATOM 521 C C . GLU A 1 69 ? -14.909 3.058 15.194 1.00 90.06 69 GLU A C 1
ATOM 523 O O . GLU A 1 69 ? -15.127 3.265 16.385 1.00 90.06 69 GLU A O 1
ATOM 528 N N . ALA A 1 70 ? -15.296 1.938 14.577 1.00 88.62 70 ALA A N 1
ATOM 529 C CA . ALA A 1 70 ? -16.053 0.881 15.241 1.00 88.62 70 ALA A CA 1
ATOM 530 C C . ALA A 1 70 ? -15.273 0.203 16.384 1.00 88.62 70 ALA A C 1
ATOM 532 O O . ALA A 1 70 ? -15.875 -0.200 17.377 1.00 88.62 70 ALA A O 1
ATOM 533 N N . SER A 1 71 ? -13.945 0.078 16.265 1.00 85.94 71 SER A N 1
ATOM 534 C CA . SER A 1 71 ? -13.080 -0.469 17.320 1.00 85.94 71 SER A CA 1
ATOM 535 C C . SER A 1 71 ? -12.620 0.566 18.348 1.00 85.94 71 SER A C 1
ATOM 537 O O . SER A 1 71 ? -11.961 0.195 19.316 1.00 85.94 71 SER A O 1
ATOM 539 N N . GLY A 1 72 ? -12.925 1.853 18.150 1.00 86.12 72 GLY A N 1
ATOM 540 C CA . GLY A 1 72 ? -12.463 2.936 19.020 1.00 86.12 72 GLY A CA 1
ATOM 541 C C . GLY A 1 72 ? -10.953 3.209 18.959 1.00 86.12 72 GLY A C 1
ATOM 542 O O . GLY A 1 72 ? -10.445 3.946 19.798 1.00 86.12 72 GLY A O 1
ATOM 543 N N . THR A 1 73 ? -10.236 2.670 17.966 1.00 86.19 73 THR A N 1
ATOM 544 C CA . THR A 1 73 ? -8.770 2.787 17.812 1.00 86.19 73 THR A CA 1
ATOM 545 C C . THR A 1 73 ? -8.350 3.919 16.865 1.00 86.19 73 THR A C 1
ATOM 547 O O . THR A 1 73 ? -7.281 3.904 16.247 1.00 86.19 73 THR A O 1
ATOM 550 N N . LEU A 1 74 ? -9.205 4.937 16.704 1.00 87.00 74 LEU A N 1
ATOM 551 C CA . LEU A 1 74 ? -8.899 6.118 15.888 1.00 87.00 74 LEU A CA 1
ATOM 552 C C . LEU A 1 74 ? -7.592 6.830 16.302 1.00 87.00 74 LEU A C 1
ATOM 554 O O . LEU A 1 74 ? -6.840 7.210 15.395 1.00 87.00 74 LEU A O 1
ATOM 558 N N . PRO A 1 75 ? -7.284 7.038 17.602 1.00 82.62 75 PRO A N 1
ATOM 559 C CA . PRO A 1 75 ? -6.043 7.692 18.024 1.00 82.62 75 PRO A CA 1
ATOM 560 C C . PRO A 1 75 ? -4.780 6.973 17.534 1.00 82.62 75 PRO A C 1
ATOM 562 O O . PRO A 1 75 ? -3.843 7.640 17.092 1.00 82.62 75 PRO A O 1
ATOM 565 N N . GLU A 1 76 ? -4.781 5.640 17.548 1.00 82.62 76 GLU A N 1
ATOM 566 C CA . GLU A 1 76 ? -3.698 4.770 17.081 1.00 82.62 76 GLU A CA 1
ATOM 567 C C . GLU A 1 76 ? -3.649 4.702 15.548 1.00 82.62 76 GLU A C 1
ATOM 569 O O . GLU A 1 76 ? -2.574 4.671 14.946 1.00 82.62 76 GLU A O 1
ATOM 574 N N . PHE A 1 77 ? -4.808 4.7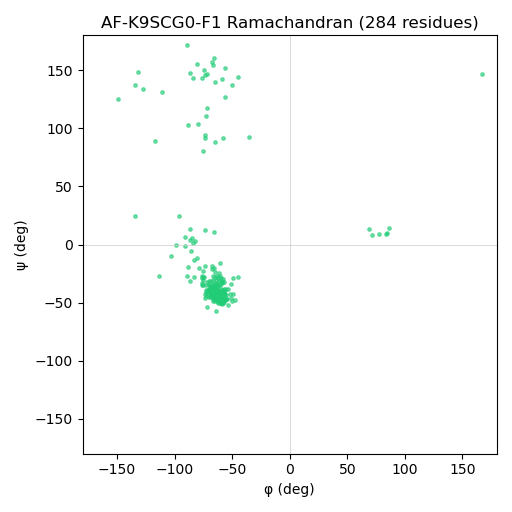54 14.890 1.00 84.69 77 PHE A N 1
ATOM 575 C CA . PHE A 1 77 ? -4.919 4.612 13.441 1.00 84.69 77 PHE A CA 1
ATOM 576 C C . PHE A 1 77 ? -4.424 5.833 12.649 1.00 84.69 77 PHE A C 1
ATOM 578 O O . PHE A 1 77 ? -3.761 5.693 11.614 1.00 84.69 77 PHE A O 1
ATOM 585 N N . PHE A 1 78 ? -4.718 7.055 13.105 1.00 85.75 78 PHE A N 1
ATOM 586 C CA . PHE A 1 78 ? -4.327 8.270 12.376 1.00 85.75 78 PHE A CA 1
ATOM 587 C C . PHE A 1 78 ? -2.806 8.426 12.173 1.00 85.75 78 PHE A C 1
ATOM 589 O O . PHE A 1 78 ? -2.415 8.851 11.081 1.00 85.75 78 PHE A O 1
ATOM 596 N N . PRO A 1 79 ? -1.937 8.132 13.162 1.00 86.12 79 PRO A N 1
ATOM 597 C CA . PRO A 1 79 ? -0.489 8.076 12.968 1.00 86.12 79 PRO A CA 1
ATOM 598 C C . PRO A 1 79 ? -0.059 7.086 11.880 1.00 86.12 79 PRO A C 1
ATOM 600 O O . PRO A 1 79 ? 0.739 7.459 11.020 1.00 86.12 79 PRO A O 1
ATOM 603 N N . VAL A 1 80 ? -0.628 5.875 11.865 1.00 85.50 80 VAL A N 1
ATOM 604 C CA . VAL A 1 80 ? -0.314 4.837 10.865 1.00 85.50 80 VAL A CA 1
ATOM 605 C C . VAL A 1 80 ? -0.687 5.314 9.458 1.00 85.50 80 VAL A C 1
ATOM 607 O O . VAL A 1 80 ? 0.137 5.263 8.543 1.00 85.50 80 VAL A O 1
ATOM 610 N N . LEU A 1 81 ? -1.889 5.878 9.282 1.00 83.88 81 LEU A N 1
ATOM 611 C CA . LEU A 1 81 ? -2.298 6.460 7.998 1.00 83.88 81 LEU A CA 1
ATOM 612 C C . LEU A 1 81 ? -1.432 7.645 7.572 1.00 83.88 81 LEU A C 1
ATOM 614 O O . LEU A 1 81 ? -1.155 7.814 6.384 1.00 83.88 81 LEU A O 1
ATOM 618 N N . ALA A 1 82 ? -1.030 8.498 8.515 1.00 82.62 82 ALA A N 1
ATOM 619 C CA . ALA A 1 82 ? -0.169 9.632 8.213 1.00 82.62 82 ALA A CA 1
ATOM 620 C C . ALA A 1 82 ? 1.208 9.162 7.728 1.00 82.62 82 ALA A C 1
ATOM 622 O O . ALA A 1 82 ? 1.705 9.690 6.731 1.00 82.62 82 ALA A O 1
ATOM 623 N N . ALA A 1 83 ? 1.782 8.149 8.384 1.00 83.31 83 ALA A N 1
ATOM 624 C CA . ALA A 1 83 ? 3.045 7.542 7.988 1.00 83.31 83 ALA A CA 1
ATOM 625 C C . ALA A 1 83 ? 2.951 6.907 6.592 1.00 83.31 83 ALA A C 1
ATOM 627 O O . ALA A 1 83 ? 3.801 7.175 5.740 1.00 83.31 83 ALA A O 1
ATOM 628 N N . ASP A 1 84 ? 1.891 6.142 6.315 1.00 83.06 84 ASP A N 1
ATOM 629 C CA . ASP A 1 84 ? 1.691 5.522 5.003 1.00 83.06 84 ASP A CA 1
ATOM 630 C C . ASP A 1 84 ? 1.494 6.567 3.889 1.00 83.06 84 ASP A C 1
ATOM 632 O O . ASP A 1 84 ? 2.187 6.539 2.867 1.00 83.06 84 ASP A O 1
ATOM 636 N N . ALA A 1 85 ? 0.657 7.582 4.126 1.00 78.94 85 ALA A N 1
ATOM 637 C CA . ALA A 1 85 ? 0.436 8.673 3.178 1.00 78.94 85 ALA A CA 1
ATOM 638 C C . ALA A 1 85 ? 1.697 9.527 2.942 1.00 78.94 85 ALA A C 1
ATOM 640 O O . ALA A 1 85 ? 1.927 10.022 1.831 1.00 78.94 85 ALA A O 1
ATOM 641 N N . GLU A 1 86 ? 2.529 9.740 3.966 1.00 80.81 86 GLU A N 1
ATOM 642 C CA . GLU A 1 86 ? 3.807 10.434 3.811 1.00 80.81 86 GLU A CA 1
ATOM 643 C C . GLU A 1 86 ? 4.795 9.601 2.986 1.00 80.81 86 GLU A C 1
ATOM 645 O O . GLU A 1 86 ? 5.480 10.137 2.106 1.00 80.81 86 GLU A O 1
ATOM 650 N N . GLN A 1 87 ? 4.824 8.288 3.202 1.00 79.38 87 GLN A N 1
ATOM 651 C CA . GLN A 1 87 ? 5.683 7.371 2.466 1.00 79.38 87 GLN A CA 1
ATOM 652 C C . GLN A 1 87 ? 5.293 7.291 0.984 1.00 79.38 87 GLN A C 1
ATOM 654 O O . GLN A 1 87 ? 6.167 7.404 0.118 1.00 79.38 87 GLN A O 1
ATOM 659 N N . GLU A 1 88 ? 3.994 7.249 0.667 1.00 72.31 88 GLU A N 1
ATOM 660 C CA . GLU A 1 88 ? 3.513 7.374 -0.714 1.00 72.31 88 GLU A CA 1
ATOM 661 C C . GLU A 1 88 ? 3.948 8.695 -1.360 1.00 72.31 88 GLU A C 1
ATOM 663 O O . GLU A 1 88 ? 4.360 8.727 -2.522 1.00 72.31 88 GLU A O 1
ATOM 668 N N . ARG A 1 89 ? 3.881 9.819 -0.632 1.00 74.88 89 ARG A N 1
ATOM 669 C CA . ARG A 1 89 ? 4.323 11.122 -1.157 1.00 74.88 89 ARG A CA 1
ATOM 670 C C . ARG A 1 89 ? 5.816 11.134 -1.446 1.00 74.88 89 ARG A C 1
ATOM 672 O O . ARG A 1 89 ? 6.215 11.700 -2.466 1.00 74.88 89 ARG A O 1
ATOM 679 N N . ARG A 1 90 ? 6.633 10.522 -0.583 1.00 75.00 90 ARG A N 1
ATOM 680 C CA . ARG A 1 90 ? 8.081 10.381 -0.802 1.00 75.00 90 ARG A CA 1
ATOM 681 C C . ARG A 1 90 ? 8.359 9.561 -2.062 1.00 75.00 90 ARG A C 1
ATOM 683 O O . ARG A 1 90 ? 9.152 9.999 -2.894 1.00 75.00 90 ARG A O 1
ATOM 690 N N . GLN A 1 91 ? 7.647 8.451 -2.261 1.00 66.75 91 GLN A N 1
ATOM 691 C CA . GLN A 1 91 ? 7.766 7.643 -3.479 1.00 66.75 91 GLN A CA 1
ATOM 692 C C . GLN A 1 91 ? 7.294 8.397 -4.729 1.00 66.75 91 GLN A C 1
ATOM 694 O O . GLN A 1 91 ? 8.013 8.452 -5.727 1.00 66.75 91 GLN A O 1
ATOM 699 N N . ARG A 1 92 ? 6.135 9.064 -4.672 1.00 67.69 92 ARG A N 1
ATOM 700 C CA . ARG A 1 92 ? 5.606 9.864 -5.789 1.00 67.69 92 ARG A CA 1
ATOM 701 C C . ARG A 1 92 ? 6.518 11.031 -6.154 1.00 67.69 92 ARG A C 1
ATOM 703 O O . ARG A 1 92 ? 6.613 11.354 -7.333 1.00 67.69 92 ARG A O 1
ATOM 710 N N . ARG A 1 93 ? 7.176 11.679 -5.185 1.00 64.69 93 ARG A N 1
ATOM 711 C CA . ARG A 1 93 ? 8.158 12.744 -5.463 1.00 64.69 93 ARG A CA 1
ATOM 712 C C . ARG A 1 93 ? 9.332 12.202 -6.271 1.00 64.69 93 ARG A C 1
ATOM 714 O O . ARG A 1 93 ? 9.591 12.732 -7.348 1.00 64.69 93 ARG A O 1
ATOM 721 N N . ARG A 1 94 ? 9.926 11.087 -5.823 1.00 64.31 94 ARG A N 1
ATOM 722 C CA . ARG A 1 94 ? 11.001 10.404 -6.562 1.00 64.31 94 ARG A CA 1
ATOM 723 C C . ARG A 1 94 ? 10.549 10.022 -7.974 1.00 64.31 94 ARG A C 1
ATOM 725 O O . ARG A 1 94 ? 11.242 10.324 -8.936 1.00 64.31 94 ARG A O 1
ATOM 732 N N . GLN A 1 95 ? 9.351 9.453 -8.124 1.00 61.78 95 GLN A N 1
ATOM 733 C CA . GLN A 1 95 ? 8.821 9.083 -9.442 1.00 61.78 95 GLN A CA 1
ATOM 734 C C . GLN A 1 95 ? 8.522 10.287 -10.353 1.00 61.78 95 GLN A C 1
ATOM 736 O O . GLN A 1 95 ? 8.765 10.216 -11.555 1.00 61.78 95 GLN A O 1
ATOM 741 N N . ARG A 1 96 ? 8.001 11.401 -9.821 1.00 58.44 96 ARG A N 1
ATOM 742 C CA . ARG A 1 96 ? 7.671 12.602 -10.615 1.00 58.44 96 ARG A CA 1
ATOM 743 C C . ARG A 1 96 ? 8.908 13.297 -11.163 1.00 58.44 96 ARG A C 1
ATOM 745 O O . ARG A 1 96 ? 8.876 13.785 -12.288 1.00 58.44 96 ARG A O 1
ATOM 752 N N . GLU A 1 97 ? 9.976 13.350 -10.381 1.00 58.94 97 GLU A N 1
ATOM 753 C CA . GLU A 1 97 ? 11.254 13.905 -10.833 1.00 58.94 97 GLU A CA 1
ATOM 754 C C . GLU A 1 97 ? 11.860 13.038 -11.948 1.00 58.94 97 GLU A C 1
ATOM 756 O O . GLU A 1 97 ? 12.358 13.570 -12.939 1.00 58.94 97 GLU A O 1
ATOM 761 N N . MET A 1 98 ? 11.688 11.715 -11.865 1.00 56.94 98 MET A N 1
ATOM 762 C CA . MET A 1 98 ? 12.133 10.761 -12.889 1.00 56.94 98 MET A CA 1
ATOM 763 C C . MET A 1 98 ? 11.279 10.793 -14.173 1.00 56.94 98 MET A C 1
ATOM 765 O O . MET A 1 98 ? 11.809 10.642 -15.268 1.00 56.94 98 MET A O 1
ATOM 769 N N . GLY A 1 99 ? 9.965 11.032 -14.088 1.00 57.81 99 GLY A N 1
ATOM 770 C CA . GLY A 1 99 ? 9.102 11.140 -15.278 1.00 57.81 99 GLY A CA 1
ATOM 771 C C . GLY A 1 99 ? 9.403 12.368 -16.149 1.00 57.81 99 GLY A C 1
ATOM 772 O O . GLY A 1 99 ? 9.264 12.322 -17.371 1.00 57.81 99 GLY A O 1
ATOM 773 N N . ARG A 1 100 ? 9.876 13.467 -15.543 1.00 56.91 100 ARG A N 1
ATOM 774 C CA . ARG A 1 100 ? 10.222 14.703 -16.270 1.00 56.91 100 ARG A CA 1
ATOM 775 C C . ARG A 1 100 ? 11.455 14.530 -17.156 1.00 56.91 100 ARG A C 1
ATOM 777 O O . ARG A 1 100 ? 11.471 15.068 -18.260 1.00 56.91 100 ARG A O 1
ATOM 784 N N . SER A 1 101 ? 12.452 13.762 -16.715 1.00 58.94 101 SER A N 1
ATOM 785 C CA . SER A 1 101 ? 13.639 13.476 -17.532 1.00 58.94 101 SER A CA 1
ATOM 786 C C . SER A 1 101 ? 13.321 12.547 -18.709 1.00 58.94 101 SER A C 1
ATOM 788 O O . SER A 1 101 ? 13.842 12.756 -19.801 1.00 58.94 101 SER A O 1
ATOM 790 N N . LEU A 1 102 ? 12.395 11.598 -18.534 1.00 64.12 102 LEU A N 1
ATOM 791 C CA . LEU A 1 102 ? 11.886 10.742 -19.615 1.00 64.12 102 LEU A CA 1
ATOM 792 C C . LEU A 1 102 ? 11.074 11.525 -20.661 1.00 64.12 102 LEU A C 1
ATOM 794 O O . LEU A 1 102 ? 11.177 11.250 -21.853 1.00 64.12 102 LEU A O 1
ATOM 798 N N . GLY A 1 103 ? 10.299 12.529 -20.243 1.00 64.00 103 GLY A N 1
ATOM 799 C CA . GLY A 1 103 ? 9.574 13.407 -21.169 1.00 64.00 103 GLY A CA 1
ATOM 800 C C . GLY A 1 103 ? 10.502 14.286 -22.018 1.00 64.00 103 GLY A C 1
ATOM 801 O O . GLY A 1 103 ? 10.303 14.401 -23.225 1.00 64.00 103 GLY A O 1
ATOM 802 N N . LEU A 1 104 ? 11.547 14.864 -21.411 1.00 64.62 104 LEU A N 1
ATOM 803 C CA . LEU A 1 104 ? 12.558 15.659 -22.129 1.00 64.62 104 LEU A CA 1
ATOM 804 C C . LEU A 1 104 ? 13.358 14.818 -23.141 1.00 64.62 104 LEU A C 1
ATOM 806 O O . LEU A 1 104 ? 13.768 15.322 -24.182 1.00 64.62 104 LEU A O 1
ATOM 810 N N . MET A 1 105 ? 13.538 13.531 -22.852 1.00 66.81 105 MET A N 1
ATOM 811 C CA . MET A 1 105 ? 14.215 12.560 -23.712 1.00 66.81 105 MET A CA 1
ATOM 812 C C . MET A 1 105 ? 13.423 12.229 -24.987 1.00 66.81 105 MET A C 1
ATOM 814 O O . MET A 1 105 ? 13.985 12.225 -26.077 1.00 66.81 105 MET A O 1
ATOM 818 N N . TRP A 1 106 ? 12.112 11.986 -24.886 1.00 65.94 106 TRP A N 1
ATOM 819 C CA . TRP A 1 106 ? 11.272 11.777 -26.076 1.00 65.94 106 TRP A CA 1
ATOM 820 C C . TRP A 1 106 ? 11.168 13.037 -26.943 1.00 65.94 106 TRP A C 1
ATOM 822 O O . TRP A 1 106 ? 11.153 12.937 -28.169 1.00 65.94 106 TRP A O 1
ATOM 832 N N . LEU A 1 107 ? 11.158 14.218 -26.315 1.00 68.62 107 LEU A N 1
ATOM 833 C CA . LEU A 1 107 ? 11.183 15.504 -27.013 1.00 68.62 107 LEU A CA 1
ATOM 834 C C . LEU A 1 107 ? 12.472 15.684 -27.833 1.00 68.62 107 LEU A C 1
ATOM 836 O O . LEU A 1 107 ? 12.400 16.095 -28.991 1.00 68.62 107 LEU A O 1
ATOM 840 N N . SER A 1 108 ? 13.644 15.348 -27.276 1.00 67.25 108 SER A N 1
ATOM 841 C CA . SER A 1 108 ? 14.905 15.443 -28.023 1.00 67.25 108 SER A CA 1
ATOM 842 C C . SER A 1 108 ? 15.000 14.411 -29.152 1.00 67.25 108 SER A C 1
ATOM 844 O O . SER A 1 108 ? 15.452 14.763 -30.240 1.00 67.25 108 SER A O 1
ATOM 846 N N . LEU A 1 109 ? 14.515 13.178 -28.948 1.00 68.69 109 LEU A N 1
ATOM 847 C CA . LEU A 1 109 ? 14.436 12.145 -29.992 1.00 68.69 109 LEU A CA 1
ATOM 848 C C . LEU A 1 109 ? 13.513 12.562 -31.151 1.00 68.69 109 LEU A C 1
ATOM 850 O O . LEU A 1 109 ? 13.844 12.347 -32.313 1.00 68.69 109 LEU A O 1
ATOM 854 N N . LEU A 1 110 ? 12.366 13.182 -30.869 1.00 69.19 110 LEU A N 1
ATOM 855 C CA . LEU A 1 110 ? 11.472 13.668 -31.924 1.00 69.19 110 LEU A CA 1
ATOM 856 C C . LEU A 1 110 ? 12.047 14.884 -32.653 1.00 69.19 110 LEU A C 1
ATOM 858 O O . LEU A 1 110 ? 11.971 14.941 -33.879 1.00 69.19 110 LEU A O 1
ATOM 862 N N . GLY A 1 111 ? 12.689 15.811 -31.933 1.00 66.44 111 GLY A N 1
ATOM 863 C CA . GLY A 1 111 ? 13.416 16.928 -32.546 1.00 66.44 111 GLY A CA 1
ATOM 864 C C . GLY A 1 111 ? 14.536 16.457 -33.480 1.00 66.44 111 GLY A C 1
ATOM 865 O O . GLY A 1 111 ? 14.700 16.992 -34.574 1.00 66.44 111 GLY A O 1
ATOM 866 N N . ALA A 1 112 ? 15.251 15.402 -33.089 1.00 65.75 112 ALA A N 1
ATOM 867 C CA . ALA A 1 112 ? 16.276 14.742 -33.892 1.00 65.75 112 ALA A CA 1
ATOM 868 C C . ALA A 1 112 ? 15.741 14.179 -35.211 1.00 65.75 112 ALA A C 1
ATOM 870 O O . ALA A 1 112 ? 16.299 14.429 -36.277 1.00 65.75 112 ALA A O 1
ATOM 871 N N . ILE A 1 113 ? 14.646 13.419 -35.129 1.00 68.56 113 ILE A N 1
ATOM 872 C CA . ILE A 1 113 ? 13.986 12.813 -36.286 1.00 68.56 113 ILE A CA 1
ATOM 873 C C . ILE A 1 113 ? 13.465 13.910 -37.218 1.00 68.56 113 ILE A C 1
ATOM 875 O O . ILE A 1 113 ? 13.651 13.828 -38.429 1.00 68.56 113 ILE A O 1
ATOM 879 N N . ALA A 1 114 ? 12.880 14.970 -36.660 1.00 66.38 114 ALA A N 1
ATOM 880 C CA . ALA A 1 114 ? 12.393 16.102 -37.435 1.00 66.38 114 ALA A CA 1
ATOM 881 C C . ALA A 1 114 ? 13.532 16.837 -38.170 1.00 66.38 114 ALA A C 1
ATOM 883 O O . ALA A 1 114 ? 13.391 17.145 -39.351 1.00 66.38 114 ALA A O 1
ATOM 884 N N . LEU A 1 115 ? 14.690 17.034 -37.527 1.00 66.19 115 LEU A N 1
ATOM 885 C CA . LEU A 1 115 ? 15.894 17.579 -38.172 1.00 66.19 115 LEU A CA 1
ATOM 886 C C . LEU A 1 115 ? 16.443 16.658 -39.270 1.00 66.19 115 LEU A C 1
ATOM 888 O O . LEU A 1 115 ? 16.785 17.128 -40.353 1.00 66.19 115 LEU A O 1
ATOM 892 N N . ALA A 1 116 ? 16.502 15.348 -39.018 1.00 64.06 116 ALA A N 1
ATOM 893 C CA . ALA A 1 116 ? 16.979 14.365 -39.988 1.00 64.06 116 ALA A CA 1
ATOM 894 C C . ALA A 1 116 ? 16.103 14.319 -41.251 1.00 64.06 116 ALA A C 1
ATOM 896 O O . ALA A 1 116 ? 16.632 14.275 -42.362 1.00 64.06 116 ALA A O 1
ATOM 897 N N . ILE A 1 117 ? 14.777 14.369 -41.080 1.00 64.06 117 ILE A N 1
ATOM 898 C CA . ILE A 1 117 ? 13.795 14.373 -42.174 1.00 64.06 117 ILE A CA 1
ATOM 899 C C . ILE A 1 117 ? 13.786 15.731 -42.892 1.00 64.06 117 ILE A C 1
ATOM 901 O O . ILE A 1 117 ? 13.783 15.772 -44.122 1.00 64.06 117 ILE A O 1
ATOM 905 N N . GLY A 1 118 ? 13.842 16.836 -42.141 1.00 61.78 118 GLY A N 1
ATOM 906 C CA . GLY A 1 118 ? 13.877 18.197 -42.681 1.00 61.78 118 GLY A CA 1
ATOM 907 C C . GLY A 1 118 ? 15.134 18.501 -43.498 1.00 61.78 118 GLY A C 1
ATOM 908 O O . GLY A 1 118 ? 15.051 19.203 -44.498 1.00 61.78 118 GLY A O 1
ATOM 909 N N . GLY A 1 119 ? 16.285 17.928 -43.132 1.00 58.25 119 GLY A N 1
ATOM 910 C CA . GLY A 1 119 ? 17.520 18.054 -43.913 1.00 58.25 119 GLY A CA 1
ATOM 911 C C . GLY A 1 119 ? 17.551 17.193 -45.181 1.00 58.25 119 GLY A C 1
ATOM 912 O O . GLY A 1 119 ? 18.301 17.492 -46.102 1.00 58.25 119 GLY A O 1
ATOM 913 N N . LEU A 1 120 ? 16.759 16.112 -45.259 1.00 53.47 120 LEU A N 1
ATOM 914 C CA . LEU A 1 120 ? 16.814 15.153 -46.375 1.00 53.47 120 LEU A CA 1
ATOM 915 C C . LEU A 1 120 ? 16.001 15.600 -47.600 1.00 53.47 120 LEU A C 1
ATOM 917 O O . LEU A 1 120 ? 16.165 15.041 -48.681 1.00 53.47 120 LEU A O 1
ATOM 921 N N . SER A 1 121 ? 15.144 16.613 -47.469 1.00 54.00 121 SER A N 1
ATOM 922 C CA . SER A 1 121 ? 14.456 17.195 -48.620 1.00 54.00 121 SER A CA 1
ATOM 923 C C . SER A 1 121 ? 14.183 18.679 -48.405 1.00 54.00 121 SER A C 1
ATOM 925 O O . SER A 1 121 ? 13.509 19.064 -47.457 1.00 54.00 121 SER A O 1
ATOM 927 N N . ALA A 1 122 ? 14.627 19.524 -49.340 1.00 53.25 122 ALA A N 1
ATOM 928 C CA . ALA A 1 122 ? 14.304 20.956 -49.374 1.00 53.25 122 ALA A CA 1
ATOM 929 C C . ALA A 1 122 ? 12.800 21.249 -49.623 1.00 53.25 122 ALA A C 1
ATOM 931 O O . ALA A 1 122 ? 12.421 22.384 -49.888 1.00 53.25 122 ALA A O 1
ATOM 932 N N . ALA A 1 123 ? 11.936 20.228 -49.552 1.00 53.09 123 ALA A N 1
ATOM 933 C CA . ALA A 1 123 ? 10.519 20.268 -49.901 1.00 53.09 123 ALA A CA 1
ATOM 934 C C . ALA A 1 123 ? 9.611 19.587 -48.852 1.00 53.09 123 ALA A C 1
ATOM 936 O O . ALA A 1 123 ? 8.515 19.128 -49.180 1.00 53.09 123 ALA A O 1
ATOM 937 N N . VAL A 1 124 ? 10.028 19.493 -47.583 1.00 49.19 124 VAL A N 1
ATOM 938 C CA . VAL A 1 124 ? 9.125 19.014 -46.520 1.00 49.19 124 VAL A CA 1
ATOM 939 C C . VAL A 1 124 ? 8.095 20.104 -46.207 1.00 49.19 124 VAL A C 1
ATOM 941 O O . VAL A 1 124 ? 8.429 21.143 -45.640 1.00 49.19 124 VAL A O 1
ATOM 944 N N . ARG A 1 125 ? 6.828 19.860 -46.575 1.00 57.25 125 ARG A N 1
ATOM 945 C CA . ARG A 1 125 ? 5.673 20.718 -46.247 1.00 57.25 125 ARG A CA 1
ATOM 946 C C . ARG A 1 125 ? 5.632 21.038 -44.747 1.00 57.25 125 ARG A C 1
ATOM 948 O O . ARG A 1 125 ? 5.791 20.144 -43.915 1.00 57.25 125 ARG A O 1
ATOM 955 N N . LEU A 1 126 ? 5.339 22.301 -44.421 1.00 54.47 126 LEU A N 1
ATOM 956 C CA . LEU A 1 126 ? 5.171 22.838 -43.058 1.00 54.47 126 LEU A CA 1
ATOM 957 C C . LEU A 1 126 ? 4.226 21.973 -42.191 1.00 54.47 126 LEU A C 1
ATOM 959 O O . LEU A 1 126 ? 4.412 21.842 -40.986 1.00 54.47 126 LEU A O 1
ATOM 963 N N . ASP A 1 127 ? 3.274 21.303 -42.835 1.00 55.53 127 ASP A N 1
ATOM 964 C CA . ASP A 1 127 ? 2.268 20.400 -42.271 1.00 55.53 127 ASP A CA 1
ATOM 965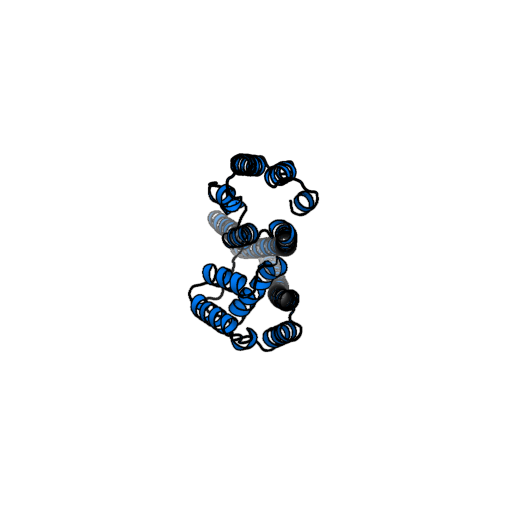 C C . ASP A 1 127 ? 2.868 19.197 -41.506 1.00 55.53 127 ASP A C 1
ATOM 967 O O . ASP A 1 127 ? 2.312 18.750 -40.502 1.00 55.53 127 ASP A O 1
ATOM 971 N N . LEU A 1 128 ? 4.029 18.682 -41.934 1.00 57.50 128 LEU A N 1
ATOM 972 C CA . LEU A 1 128 ? 4.691 17.536 -41.290 1.00 57.50 128 LEU A CA 1
ATOM 973 C C . LEU A 1 128 ? 5.352 17.920 -39.958 1.00 57.50 128 LEU A C 1
ATOM 975 O O . LEU A 1 128 ? 5.410 17.099 -39.039 1.00 57.50 128 LEU A O 1
ATOM 979 N N . TRP A 1 129 ? 5.770 19.181 -39.809 1.00 55.03 129 TRP A N 1
ATOM 980 C CA . TRP A 1 129 ? 6.270 19.700 -38.536 1.00 55.03 129 TRP A CA 1
ATOM 981 C C . TRP A 1 129 ? 5.165 19.742 -37.482 1.00 55.03 129 TRP A C 1
ATOM 983 O O . TRP A 1 129 ? 5.410 19.357 -36.342 1.00 55.03 129 TRP A O 1
ATOM 993 N N . PHE A 1 130 ? 3.934 20.112 -37.856 1.00 59.75 130 PHE A N 1
ATOM 994 C CA . PHE A 1 130 ? 2.789 20.085 -36.941 1.00 59.75 130 PHE A CA 1
ATOM 995 C C . PHE A 1 130 ? 2.448 18.668 -36.472 1.00 59.75 130 PHE A C 1
ATOM 997 O O . PHE A 1 130 ? 2.109 18.495 -35.305 1.00 59.75 130 PHE A O 1
ATOM 1004 N N . LEU A 1 131 ? 2.597 17.647 -37.324 1.00 58.53 131 LEU A N 1
ATOM 1005 C CA . LEU A 1 131 ? 2.404 16.246 -36.930 1.00 58.53 131 LEU A CA 1
ATOM 1006 C C . LEU A 1 131 ? 3.503 15.746 -35.986 1.00 58.53 131 LEU A C 1
ATOM 1008 O O . LEU A 1 131 ? 3.200 15.044 -35.023 1.00 58.53 131 LEU A O 1
ATOM 1012 N N . ALA A 1 132 ? 4.759 16.143 -36.202 1.00 57.47 132 ALA A N 1
ATOM 1013 C CA . ALA A 1 132 ? 5.856 15.825 -35.288 1.00 57.47 132 ALA A CA 1
ATOM 1014 C C . ALA A 1 132 ? 5.684 16.523 -33.925 1.00 57.47 132 ALA A C 1
ATOM 1016 O O . ALA A 1 132 ? 5.876 15.904 -32.877 1.00 57.47 132 ALA A O 1
ATOM 1017 N N . LEU A 1 133 ? 5.257 17.789 -33.928 1.00 59.28 133 LEU A N 1
ATOM 1018 C CA . LEU A 1 133 ? 4.994 18.574 -32.720 1.00 59.28 133 LEU A CA 1
ATOM 1019 C C . LEU A 1 133 ? 3.769 18.034 -31.970 1.00 59.28 133 LEU A C 1
ATOM 1021 O O . LEU A 1 133 ? 3.838 17.847 -30.758 1.00 59.28 133 LEU A O 1
ATOM 1025 N N . ALA A 1 134 ? 2.693 17.685 -32.683 1.00 60.16 134 ALA A N 1
ATOM 1026 C CA . ALA A 1 134 ? 1.511 17.030 -32.125 1.00 60.16 134 ALA A CA 1
ATOM 1027 C C . ALA A 1 134 ? 1.841 15.640 -31.568 1.00 60.16 134 ALA A C 1
ATOM 1029 O O . ALA A 1 134 ? 1.430 15.324 -30.455 1.00 60.16 134 ALA A O 1
ATOM 1030 N N . GLY A 1 135 ? 2.642 14.840 -32.279 1.00 58.84 135 GLY A N 1
ATOM 1031 C CA . GLY A 1 135 ? 3.147 13.552 -31.800 1.00 58.84 135 GLY A CA 1
ATOM 1032 C C . GLY A 1 135 ? 3.998 13.704 -30.540 1.00 58.84 135 GLY A C 1
ATOM 1033 O O . GLY A 1 135 ? 3.804 12.969 -29.578 1.00 58.84 135 GLY A O 1
ATOM 1034 N N . SER A 1 136 ? 4.863 14.720 -30.487 1.00 58.41 136 SER A N 1
ATOM 1035 C CA . SER A 1 136 ? 5.655 15.051 -29.297 1.00 58.41 136 SER A CA 1
ATOM 1036 C C . SER A 1 136 ? 4.792 15.489 -28.121 1.00 58.41 136 SER A C 1
ATOM 1038 O O . SER A 1 136 ? 5.059 15.088 -26.993 1.00 58.41 136 SER A O 1
ATOM 1040 N N . LEU A 1 137 ? 3.747 16.282 -28.357 1.00 57.84 137 LEU A N 1
ATOM 1041 C CA . LEU A 1 137 ? 2.805 16.724 -27.326 1.00 57.84 137 LEU A CA 1
ATOM 1042 C C . LEU A 1 137 ? 1.943 15.562 -26.811 1.00 57.84 137 LEU A C 1
ATOM 1044 O O . LEU A 1 137 ? 1.656 15.489 -25.618 1.00 57.84 137 LEU A O 1
ATOM 1048 N N . LEU A 1 138 ? 1.590 14.621 -27.689 1.00 60.75 138 LEU A N 1
ATOM 1049 C CA . LEU A 1 138 ? 0.816 13.420 -27.372 1.00 60.75 138 LEU A CA 1
ATOM 1050 C C . LEU A 1 138 ? 1.663 12.410 -26.584 1.00 60.75 138 LEU A C 1
ATOM 1052 O O . LEU A 1 138 ? 1.221 11.920 -25.547 1.00 60.75 138 LEU A O 1
ATOM 1056 N N . VAL A 1 139 ? 2.915 12.179 -26.993 1.00 55.34 139 VAL A N 1
ATOM 1057 C CA . VAL A 1 139 ? 3.889 11.363 -26.248 1.00 55.34 139 VAL A CA 1
ATOM 1058 C C . VAL A 1 139 ? 4.261 12.028 -24.922 1.00 55.34 139 VAL A C 1
ATOM 1060 O O . VAL A 1 139 ? 4.345 11.341 -23.911 1.00 55.34 139 VAL A O 1
ATOM 1063 N N . TRP A 1 140 ? 4.408 13.355 -24.868 1.00 54.00 140 TRP A N 1
ATOM 1064 C CA . TRP A 1 140 ? 4.597 14.100 -23.618 1.00 54.00 140 TRP A CA 1
ATOM 1065 C C . TRP A 1 140 ? 3.377 13.977 -22.691 1.00 54.00 140 TRP A C 1
ATOM 1067 O O . TRP A 1 140 ? 3.534 13.757 -21.488 1.00 54.00 140 TRP A O 1
ATOM 1077 N N . GLY A 1 141 ? 2.162 14.020 -23.243 1.00 58.03 141 GLY A N 1
ATOM 1078 C CA . GLY A 1 141 ? 0.915 13.765 -22.517 1.00 58.03 141 GLY A CA 1
ATOM 1079 C C . GLY A 1 141 ? 0.812 12.330 -21.990 1.00 58.03 141 GLY A C 1
ATOM 1080 O O . GLY A 1 141 ? 0.399 12.122 -20.853 1.00 58.03 141 GLY A O 1
ATOM 1081 N N . MET A 1 142 ? 1.264 11.339 -22.761 1.00 53.75 142 MET A N 1
ATOM 1082 C CA . MET A 1 142 ? 1.310 9.933 -22.340 1.00 53.75 142 MET A CA 1
ATOM 1083 C C . MET A 1 142 ? 2.457 9.629 -21.369 1.00 53.75 142 MET A C 1
ATOM 1085 O O . MET A 1 142 ? 2.299 8.799 -20.487 1.00 53.75 142 MET A O 1
ATOM 1089 N N . ALA A 1 143 ? 3.604 10.298 -21.480 1.00 51.97 143 ALA A N 1
ATOM 1090 C CA . ALA A 1 143 ? 4.739 10.117 -20.574 1.00 51.97 143 ALA A CA 1
ATOM 1091 C C . ALA A 1 143 ? 4.504 10.794 -19.213 1.00 51.97 143 ALA A C 1
ATOM 1093 O O . ALA A 1 143 ? 4.993 10.326 -18.184 1.00 51.97 143 ALA A O 1
ATOM 1094 N N . THR A 1 144 ? 3.738 11.889 -19.191 1.00 53.09 144 THR A N 1
ATOM 1095 C CA . THR A 1 144 ? 3.275 12.538 -17.952 1.00 53.09 144 THR A CA 1
ATOM 1096 C C . THR A 1 144 ? 2.025 11.869 -17.374 1.00 53.09 144 THR A C 1
ATOM 1098 O O . THR A 1 144 ? 1.836 11.870 -16.153 1.00 53.09 144 THR A O 1
ATOM 1101 N N . GLY A 1 145 ? 1.200 11.246 -18.217 1.00 47.91 145 GLY A N 1
ATOM 1102 C CA . GLY A 1 145 ? 0.120 10.357 -17.812 1.00 47.91 145 GLY A CA 1
ATOM 1103 C C . GLY A 1 145 ? 0.688 9.032 -17.328 1.00 47.91 145 GLY A C 1
ATOM 1104 O O . GLY A 1 145 ? 0.940 8.157 -18.134 1.00 47.91 145 GLY A O 1
ATOM 1105 N N . GLN A 1 146 ? 0.905 8.896 -16.018 1.00 47.16 146 GLN A N 1
ATOM 1106 C CA . GLN A 1 146 ? 1.374 7.677 -15.344 1.00 47.16 146 GLN A CA 1
ATOM 1107 C C . GLN A 1 146 ? 0.816 6.390 -15.995 1.00 47.16 146 GLN A C 1
ATOM 1109 O O . GLN A 1 146 ? -0.269 5.939 -15.632 1.00 47.16 146 GLN A O 1
ATOM 1114 N N . VAL A 1 147 ? 1.539 5.793 -16.952 1.00 42.84 147 VAL A N 1
ATOM 1115 C CA . VAL A 1 147 ? 1.147 4.515 -17.555 1.00 42.84 147 VAL A CA 1
ATOM 1116 C C . VAL A 1 147 ? 1.430 3.448 -16.509 1.00 42.84 147 VAL A C 1
ATOM 1118 O O . VAL A 1 147 ? 2.540 2.929 -16.390 1.00 42.84 147 VAL A O 1
ATOM 1121 N N . SER A 1 148 ? 0.422 3.154 -15.697 1.00 42.72 148 SER A N 1
ATOM 1122 C CA . SER A 1 148 ? 0.435 2.042 -14.762 1.00 42.72 148 SER A CA 1
ATOM 1123 C C . SER A 1 148 ? 0.234 0.747 -15.546 1.00 42.72 148 SER A C 1
ATOM 1125 O O . SER A 1 148 ? -0.867 0.204 -15.604 1.00 42.72 148 SER A O 1
ATOM 1127 N N . TRP A 1 149 ? 1.310 0.246 -16.161 1.00 35.09 149 TRP A N 1
ATOM 1128 C CA . TRP A 1 149 ? 1.372 -1.121 -16.683 1.00 35.09 149 TRP A CA 1
ATOM 1129 C C . TRP A 1 149 ? 1.105 -2.100 -15.527 1.00 35.09 149 TRP A C 1
ATOM 1131 O O . TRP A 1 149 ? 2.013 -2.474 -14.791 1.00 35.09 149 TRP A O 1
ATOM 1141 N N . HIS A 1 150 ? -0.162 -2.471 -15.338 1.00 40.03 150 HIS A N 1
ATOM 1142 C CA . HIS A 1 150 ? -0.569 -3.624 -14.544 1.00 40.03 150 HIS A CA 1
ATOM 1143 C C . HIS A 1 150 ? -0.583 -4.827 -15.491 1.00 40.03 150 HIS A C 1
ATOM 1145 O O . HIS A 1 150 ? -1.506 -4.928 -16.309 1.00 40.03 150 HIS A O 1
ATOM 1151 N N . PRO A 1 151 ? 0.430 -5.712 -15.462 1.00 41.12 151 PRO A N 1
ATOM 1152 C CA . PRO A 1 151 ? 0.321 -6.987 -16.155 1.00 41.12 151 PRO A CA 1
ATOM 1153 C C . PRO A 1 151 ? -0.928 -7.712 -15.640 1.00 41.12 151 PRO A C 1
ATOM 1155 O O . PRO A 1 151 ? -1.137 -7.832 -14.438 1.00 41.12 151 PRO A O 1
ATOM 1158 N N . ARG A 1 152 ? -1.803 -8.135 -16.556 1.00 38.72 152 ARG A N 1
ATOM 1159 C CA . ARG A 1 152 ? -3.059 -8.808 -16.214 1.00 38.72 152 ARG A CA 1
ATOM 1160 C C . ARG A 1 152 ? -2.787 -10.279 -15.897 1.00 38.72 152 ARG A C 1
ATOM 1162 O O . ARG A 1 152 ? -2.605 -11.072 -16.814 1.00 38.72 152 ARG A O 1
ATOM 1169 N N . GLY A 1 153 ? -2.803 -10.625 -14.612 1.00 45.69 153 GLY A N 1
ATOM 1170 C CA . GLY A 1 153 ? -2.867 -12.000 -14.110 1.00 45.69 153 GLY A CA 1
ATOM 1171 C C . GLY A 1 153 ? -2.541 -12.067 -12.612 1.00 45.69 153 GLY A C 1
ATOM 1172 O O . GLY A 1 153 ? -1.699 -11.280 -12.179 1.00 45.69 153 GLY A O 1
ATOM 1173 N N . PRO A 1 154 ? -3.154 -12.991 -11.833 1.00 53.34 154 PRO A N 1
ATOM 1174 C CA . PRO A 1 154 ? -2.835 -13.188 -10.419 1.00 53.34 154 PRO A CA 1
ATOM 1175 C C . PRO A 1 154 ? -1.395 -13.689 -10.306 1.00 53.34 154 PRO A C 1
ATOM 1177 O O . PRO A 1 154 ? -1.106 -14.879 -10.381 1.00 53.34 154 PRO A O 1
ATOM 1180 N N . THR A 1 155 ? -0.475 -12.741 -10.223 1.00 61.84 155 THR A N 1
ATOM 1181 C CA . THR A 1 155 ? 0.953 -12.991 -10.071 1.00 61.84 155 THR A CA 1
ATOM 1182 C C . THR A 1 155 ? 1.222 -13.132 -8.580 1.00 61.84 155 THR A C 1
ATOM 1184 O O . THR A 1 155 ? 0.615 -12.406 -7.796 1.00 61.84 155 THR A O 1
ATOM 1187 N N . ASP A 1 156 ? 2.188 -13.959 -8.173 1.00 73.31 156 ASP A N 1
ATOM 1188 C CA . ASP A 1 156 ? 2.635 -14.073 -6.770 1.00 73.31 156 ASP A CA 1
ATOM 1189 C C . ASP A 1 156 ? 2.842 -12.712 -6.077 1.00 73.31 156 ASP A C 1
ATOM 1191 O O . ASP A 1 156 ? 2.669 -12.566 -4.872 1.00 73.31 156 ASP A O 1
ATOM 1195 N N . ARG A 1 157 ? 3.172 -11.682 -6.860 1.00 79.25 157 ARG A N 1
ATOM 1196 C CA . ARG A 1 157 ? 3.332 -10.293 -6.422 1.00 79.25 157 ARG A CA 1
ATOM 1197 C C . ARG A 1 157 ? 2.043 -9.661 -5.912 1.00 79.25 157 ARG A C 1
ATOM 1199 O O . ARG A 1 157 ? 2.089 -9.018 -4.874 1.00 79.25 157 ARG A O 1
ATOM 1206 N N . GLU A 1 158 ? 0.921 -9.851 -6.604 1.00 82.94 158 GLU A N 1
ATOM 1207 C CA . GLU A 1 158 ? -0.364 -9.253 -6.215 1.00 82.94 158 GLU A CA 1
ATOM 1208 C C . GLU A 1 158 ? -0.838 -9.819 -4.871 1.00 82.94 158 GLU A C 1
ATOM 1210 O O . GLU A 1 158 ? -1.342 -9.083 -4.024 1.00 82.94 158 GLU A O 1
ATOM 1215 N N . THR A 1 159 ? -0.616 -11.118 -4.646 1.00 86.44 159 THR A N 1
ATOM 1216 C CA . THR A 1 159 ? -0.922 -11.781 -3.373 1.00 86.44 159 THR A CA 1
ATOM 1217 C C . THR A 1 159 ? -0.052 -11.234 -2.243 1.00 86.44 159 THR A C 1
ATOM 1219 O O . THR A 1 159 ? -0.570 -10.922 -1.174 1.00 86.44 159 THR A O 1
ATOM 1222 N N . VAL A 1 160 ? 1.257 -11.067 -2.470 1.00 90.19 160 VAL A N 1
ATOM 1223 C CA . VAL A 1 160 ? 2.180 -10.518 -1.459 1.00 90.19 160 VAL A CA 1
ATOM 1224 C C . VAL A 1 160 ? 1.906 -9.034 -1.192 1.00 90.19 160 VAL A C 1
ATOM 1226 O O . VAL A 1 160 ? 1.961 -8.606 -0.043 1.00 90.19 160 VAL A O 1
ATOM 1229 N N . GLU A 1 161 ? 1.562 -8.249 -2.215 1.00 89.50 161 GLU A N 1
ATOM 1230 C CA . GLU A 1 161 ? 1.140 -6.848 -2.078 1.00 89.50 161 GLU A CA 1
ATOM 1231 C C . GLU A 1 161 ? -0.123 -6.714 -1.218 1.00 89.50 161 GLU A C 1
ATOM 1233 O O . GLU A 1 161 ? -0.186 -5.861 -0.333 1.00 89.50 161 GLU A O 1
ATOM 1238 N N . GLN A 1 162 ? -1.115 -7.579 -1.435 1.00 90.00 162 GLN A N 1
ATOM 1239 C CA . GLN A 1 162 ? -2.345 -7.595 -0.639 1.00 90.00 162 GLN A CA 1
ATOM 1240 C C . GLN A 1 162 ? -2.116 -8.103 0.780 1.00 90.00 162 GLN A C 1
ATOM 1242 O O . GLN A 1 162 ? -2.664 -7.532 1.719 1.00 90.00 162 GLN A O 1
ATOM 1247 N N . LEU A 1 163 ? -1.266 -9.117 0.954 1.00 92.75 163 LEU A N 1
ATOM 1248 C CA . LEU A 1 163 ? -0.838 -9.565 2.275 1.00 92.75 163 LEU A CA 1
ATOM 1249 C C . LEU A 1 163 ? -0.193 -8.407 3.044 1.00 92.75 163 LEU A C 1
ATOM 1251 O O . LEU A 1 163 ? -0.590 -8.110 4.165 1.00 92.75 163 LEU A O 1
ATOM 1255 N N . ALA A 1 164 ? 0.751 -7.707 2.415 1.00 92.12 164 ALA A N 1
ATOM 1256 C CA . ALA A 1 164 ? 1.430 -6.555 2.996 1.00 92.12 164 ALA A CA 1
ATOM 1257 C C . ALA A 1 164 ? 0.470 -5.413 3.369 1.00 92.12 164 ALA A C 1
ATOM 1259 O O . ALA A 1 164 ? 0.741 -4.664 4.308 1.00 92.12 164 ALA A O 1
ATOM 1260 N N . ALA A 1 165 ? -0.666 -5.275 2.676 1.00 91.38 165 ALA A N 1
ATOM 1261 C CA . ALA A 1 165 ? -1.676 -4.273 3.007 1.00 91.38 165 ALA A CA 1
ATOM 1262 C C . ALA A 1 165 ? -2.348 -4.517 4.374 1.00 91.38 165 ALA A C 1
ATOM 1264 O O . ALA A 1 165 ? -2.863 -3.564 4.958 1.00 91.38 165 ALA A O 1
ATOM 1265 N N . LEU A 1 166 ? -2.292 -5.743 4.920 1.00 93.88 166 LEU A N 1
ATOM 1266 C CA . LEU A 1 166 ? -2.751 -6.057 6.283 1.00 93.88 166 LEU A CA 1
ATOM 1267 C C . LEU A 1 166 ? -1.890 -5.407 7.372 1.00 93.88 166 LEU A C 1
ATOM 1269 O O . LEU A 1 166 ? -2.360 -5.264 8.497 1.00 93.88 166 LEU A O 1
ATOM 1273 N N . ALA A 1 167 ? -0.664 -4.971 7.059 1.00 93.50 167 ALA A N 1
ATOM 1274 C CA . ALA A 1 167 ? 0.203 -4.303 8.029 1.00 93.50 167 ALA A CA 1
ATOM 1275 C C . ALA A 1 167 ? -0.472 -3.059 8.634 1.00 93.50 167 ALA A C 1
ATOM 1277 O O . ALA A 1 167 ? -0.398 -2.839 9.837 1.00 93.50 167 ALA A O 1
ATOM 1278 N N . ILE A 1 168 ? -1.180 -2.279 7.810 1.00 91.31 168 ILE A N 1
ATOM 1279 C CA . ILE A 1 168 ? -1.827 -1.024 8.219 1.00 91.31 168 ILE A CA 1
ATOM 1280 C C . ILE A 1 168 ? -2.932 -1.255 9.267 1.00 91.31 168 ILE A C 1
ATOM 1282 O O . ILE A 1 168 ? -2.837 -0.663 10.341 1.00 91.31 168 ILE A O 1
ATOM 1286 N N . PRO A 1 169 ? -3.973 -2.077 9.016 1.00 92.00 169 PRO A N 1
ATOM 1287 C CA . PRO A 1 169 ? -5.009 -2.323 10.018 1.00 92.00 169 PRO A CA 1
ATOM 1288 C C . PRO A 1 169 ? -4.468 -3.008 11.281 1.00 92.00 169 PRO A C 1
ATOM 1290 O O . PRO A 1 169 ? -4.914 -2.676 12.374 1.00 92.00 169 PRO A O 1
ATOM 1293 N N . LEU A 1 170 ? -3.476 -3.896 11.169 1.00 92.81 170 LEU A N 1
ATOM 1294 C CA . LEU A 1 170 ? -2.881 -4.545 12.343 1.00 92.81 170 LEU A CA 1
ATOM 1295 C C . LEU A 1 170 ? -2.086 -3.570 13.219 1.00 92.81 170 LEU A C 1
ATOM 1297 O O . LEU A 1 170 ? -2.259 -3.562 14.433 1.00 92.81 170 LEU A O 1
ATOM 1301 N N . GLN A 1 171 ? -1.274 -2.693 12.617 1.00 90.56 171 GLN A N 1
ATOM 1302 C CA . GLN A 1 171 ? -0.587 -1.613 13.344 1.00 90.56 171 GLN A CA 1
ATOM 1303 C C . GLN A 1 171 ? -1.575 -0.638 14.000 1.00 90.56 171 GLN A C 1
ATOM 1305 O O . GLN A 1 171 ? -1.244 0.019 14.982 1.00 90.56 171 GLN A O 1
ATOM 1310 N N . ALA A 1 172 ? -2.792 -0.551 13.464 1.00 86.38 172 ALA A N 1
ATOM 1311 C CA . ALA A 1 172 ? -3.882 0.253 13.999 1.00 86.38 172 ALA A CA 1
ATOM 1312 C C . ALA A 1 172 ? -4.702 -0.441 15.099 1.00 86.38 172 ALA A C 1
ATOM 1314 O O . ALA A 1 172 ? -5.732 0.087 15.523 1.00 86.38 172 ALA A O 1
ATOM 1315 N N . GLY A 1 173 ? -4.282 -1.634 15.527 1.00 87.38 173 GLY A N 1
ATOM 1316 C CA . GLY A 1 173 ? -4.920 -2.387 16.602 1.00 87.38 173 GLY A CA 1
ATOM 1317 C C . GLY A 1 173 ? -6.126 -3.226 16.177 1.00 87.38 173 GLY A C 1
ATOM 1318 O O . GLY A 1 173 ? -6.820 -3.757 17.041 1.00 87.38 173 GLY A O 1
ATOM 1319 N N . LEU A 1 174 ? -6.404 -3.377 14.876 1.00 90.94 174 LEU A N 1
ATOM 1320 C CA . LEU A 1 174 ? -7.449 -4.300 14.430 1.00 90.94 174 LEU A CA 1
ATOM 1321 C C . LEU A 1 174 ? -6.964 -5.746 14.559 1.00 90.94 174 LEU A C 1
ATOM 1323 O O . LEU A 1 174 ? -5.786 -6.048 14.378 1.00 90.94 174 LEU A O 1
ATOM 1327 N N . SER A 1 175 ? -7.892 -6.673 14.802 1.00 91.12 175 SER A N 1
ATOM 1328 C CA . SER A 1 175 ? -7.575 -8.102 14.800 1.00 91.12 175 SER A CA 1
ATOM 1329 C C . SER A 1 175 ? -7.220 -8.603 13.395 1.00 91.12 175 SER A C 1
ATOM 1331 O O . SER A 1 175 ? -7.647 -8.039 12.380 1.00 91.12 175 SER A O 1
ATOM 1333 N N . VAL A 1 176 ? -6.484 -9.715 13.317 1.00 91.88 176 VAL A N 1
ATOM 1334 C CA . VAL A 1 176 ? -6.149 -10.382 12.043 1.00 91.88 176 VAL A CA 1
ATOM 1335 C C . VAL A 1 176 ? -7.410 -10.734 11.258 1.00 91.88 176 VAL A C 1
ATOM 1337 O O . VAL A 1 176 ? -7.487 -10.483 10.058 1.00 91.88 176 VAL A O 1
ATOM 1340 N N . VAL A 1 177 ? -8.440 -11.237 11.939 1.00 92.12 177 VAL A N 1
ATOM 1341 C CA . VAL A 1 177 ? -9.709 -11.622 11.310 1.00 92.12 177 VAL A CA 1
ATOM 1342 C C . VAL A 1 177 ? -10.451 -10.406 10.745 1.00 92.12 177 VAL A C 1
ATOM 1344 O O . VAL A 1 177 ? -10.942 -10.477 9.618 1.00 92.12 177 VAL A O 1
ATOM 1347 N N . ALA A 1 178 ? -10.503 -9.288 11.480 1.00 90.81 178 ALA A N 1
ATOM 1348 C CA . ALA A 1 178 ? -11.112 -8.046 10.996 1.00 90.81 178 ALA A CA 1
ATOM 1349 C C . ALA A 1 178 ? -10.327 -7.460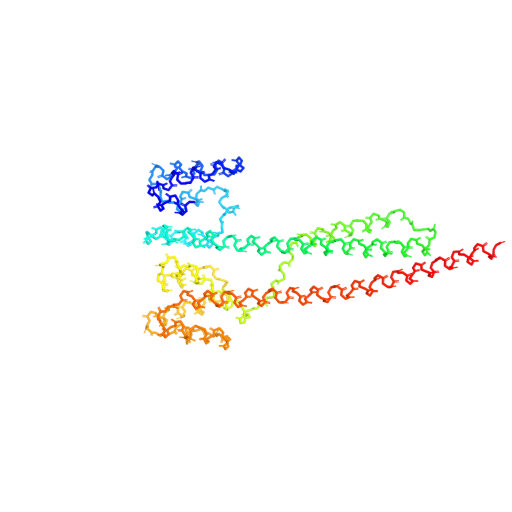 9.811 1.00 90.81 178 ALA A C 1
ATOM 1351 O O . ALA A 1 178 ? -10.910 -7.033 8.815 1.00 90.81 178 ALA A O 1
ATOM 1352 N N . SER A 1 179 ? -8.997 -7.508 9.884 1.00 93.06 179 SER A N 1
ATOM 1353 C CA . SER A 1 179 ? -8.102 -7.053 8.817 1.00 93.06 179 SER A CA 1
ATOM 1354 C C . SER A 1 179 ? -8.288 -7.866 7.530 1.00 93.06 179 SER A C 1
ATOM 1356 O O . SER A 1 179 ? -8.370 -7.294 6.442 1.00 93.06 179 SER A O 1
ATOM 1358 N N . LEU A 1 180 ? -8.413 -9.193 7.645 1.00 93.00 180 LEU A N 1
ATOM 1359 C CA . LEU A 1 180 ? -8.690 -10.092 6.520 1.00 93.00 180 LEU A CA 1
ATOM 1360 C C . LEU A 1 180 ? -10.089 -9.873 5.935 1.00 93.00 180 LEU A C 1
ATOM 1362 O O . LEU A 1 180 ? -10.236 -9.882 4.710 1.00 93.00 180 LEU A O 1
ATOM 1366 N N . ASP A 1 181 ? -11.100 -9.629 6.776 1.00 92.31 181 ASP A N 1
ATOM 1367 C CA . ASP A 1 181 ? -12.449 -9.290 6.310 1.00 92.31 181 ASP A CA 1
ATOM 1368 C C . ASP A 1 181 ? -12.422 -8.032 5.438 1.00 92.31 181 ASP A C 1
ATOM 1370 O O . ASP A 1 181 ? -12.909 -8.046 4.303 1.00 92.31 181 ASP A O 1
ATOM 1374 N N . LEU A 1 182 ? -11.771 -6.971 5.928 1.00 92.00 182 LEU A N 1
ATOM 1375 C CA . LEU A 1 182 ? -11.590 -5.729 5.183 1.00 92.00 182 LEU A CA 1
ATOM 1376 C C . LEU A 1 182 ? -10.847 -5.980 3.872 1.00 92.00 182 LEU A C 1
ATOM 1378 O O . LEU A 1 182 ? -11.341 -5.602 2.809 1.00 92.00 182 LEU A O 1
ATOM 1382 N N . LEU A 1 183 ? -9.697 -6.657 3.913 1.00 92.44 183 LEU A N 1
ATOM 1383 C CA . LEU A 1 183 ? -8.905 -6.938 2.716 1.00 92.44 183 LEU A CA 1
ATOM 1384 C C . LEU A 1 183 ? -9.721 -7.701 1.660 1.00 92.44 183 LEU A C 1
ATOM 1386 O O . LEU A 1 183 ? -9.666 -7.367 0.472 1.00 92.44 183 LEU A O 1
ATOM 1390 N N . SER A 1 184 ? -10.534 -8.677 2.074 1.00 90.94 184 SER A N 1
ATOM 1391 C CA . SER A 1 184 ? -11.347 -9.495 1.167 1.00 90.94 184 SER A CA 1
ATOM 1392 C C . SER A 1 184 ? -12.373 -8.678 0.363 1.00 90.94 184 SER A C 1
ATOM 1394 O O . SER A 1 184 ? -12.660 -9.009 -0.793 1.00 90.94 184 SER A O 1
ATOM 1396 N N . ARG A 1 185 ? -12.888 -7.576 0.932 1.00 89.00 185 ARG A N 1
ATOM 1397 C CA . ARG A 1 185 ? -13.877 -6.687 0.294 1.00 89.00 185 ARG A CA 1
ATOM 1398 C C . ARG A 1 185 ? -13.246 -5.788 -0.773 1.00 89.00 185 ARG A C 1
ATOM 1400 O O . ARG A 1 185 ? -13.873 -5.533 -1.804 1.00 89.00 185 ARG A O 1
ATOM 1407 N N . TYR A 1 186 ? -12.003 -5.355 -0.555 1.00 85.62 186 TYR A N 1
ATOM 1408 C CA . TYR A 1 186 ? -11.286 -4.409 -1.426 1.00 85.62 186 TYR A CA 1
ATOM 1409 C C . TYR A 1 186 ? -10.319 -5.070 -2.414 1.00 85.62 186 TYR A C 1
ATOM 1411 O O . TYR A 1 186 ? -9.720 -4.396 -3.251 1.00 85.62 186 TYR A O 1
ATOM 1419 N N . THR A 1 187 ? -10.227 -6.395 -2.374 1.00 86.38 187 THR A N 1
ATOM 1420 C CA . THR A 1 187 ? -9.382 -7.186 -3.264 1.00 86.38 187 THR A CA 1
ATOM 1421 C C . THR A 1 187 ? -10.060 -7.487 -4.618 1.00 86.38 187 THR A C 1
ATOM 1423 O O . THR A 1 187 ? -11.277 -7.738 -4.665 1.00 86.38 187 THR A O 1
ATOM 1426 N N . PRO A 1 188 ? -9.294 -7.501 -5.734 1.00 84.88 188 PRO A N 1
ATOM 1427 C CA . PRO A 1 188 ? -9.723 -7.994 -7.039 1.00 84.88 188 PRO A CA 1
ATOM 1428 C C . PRO A 1 188 ? -10.477 -9.333 -6.987 1.00 84.88 188 PRO A C 1
ATOM 1430 O O . PRO A 1 188 ? -10.092 -10.222 -6.224 1.00 84.88 188 PRO A O 1
ATOM 1433 N N . PRO A 1 189 ? -11.499 -9.545 -7.842 1.00 85.25 189 PRO A N 1
ATOM 1434 C CA . PRO A 1 189 ? -12.323 -10.756 -7.827 1.00 85.25 189 PRO A CA 1
ATOM 1435 C C . PRO A 1 189 ? -11.533 -12.072 -7.857 1.00 85.25 189 PRO A C 1
ATOM 1437 O O . PRO A 1 189 ? -11.948 -13.033 -7.210 1.00 85.25 189 PRO A O 1
ATOM 1440 N N . ALA A 1 190 ? -10.386 -12.092 -8.547 1.00 84.31 190 ALA A N 1
ATOM 1441 C CA . ALA A 1 190 ? -9.508 -13.256 -8.667 1.00 84.31 190 ALA A CA 1
ATOM 1442 C C . ALA A 1 190 ? -8.966 -13.759 -7.316 1.00 84.31 190 ALA A C 1
ATOM 1444 O O . ALA A 1 190 ? -8.826 -14.962 -7.120 1.00 84.31 190 ALA A O 1
ATOM 1445 N N . LEU A 1 191 ? -8.716 -12.855 -6.366 1.00 84.69 191 LEU A N 1
ATOM 1446 C CA . LEU A 1 191 ? -8.071 -13.175 -5.089 1.00 84.69 191 LEU A CA 1
ATOM 1447 C C . LEU A 1 191 ? -9.074 -13.247 -3.921 1.00 84.69 191 LEU A C 1
ATOM 1449 O O . LEU A 1 191 ? -8.761 -13.775 -2.858 1.00 84.69 191 LEU A O 1
ATOM 1453 N N . ARG A 1 192 ? -10.335 -12.836 -4.120 1.00 88.88 192 ARG A N 1
ATOM 1454 C CA . ARG A 1 192 ? -11.380 -12.853 -3.071 1.00 88.88 192 ARG A CA 1
ATOM 1455 C C . ARG A 1 192 ? -11.675 -14.230 -2.477 1.00 88.88 192 ARG A C 1
ATOM 1457 O O . ARG A 1 192 ? -12.124 -14.306 -1.337 1.00 88.88 192 ARG A O 1
ATOM 1464 N N . ARG A 1 193 ? -11.553 -15.304 -3.265 1.00 88.31 193 ARG A N 1
ATOM 1465 C CA . ARG A 1 193 ? -11.779 -16.679 -2.781 1.00 88.31 193 ARG A CA 1
ATOM 1466 C C . ARG A 1 193 ? -10.638 -17.124 -1.853 1.00 88.31 193 ARG A C 1
ATOM 1468 O O . ARG A 1 193 ? -10.960 -17.457 -0.717 1.00 88.31 193 ARG A O 1
ATOM 1475 N N . PRO A 1 194 ? -9.355 -17.051 -2.269 1.00 88.75 194 PRO A N 1
ATOM 1476 C CA . PRO A 1 194 ? -8.215 -17.302 -1.387 1.00 88.75 194 PRO A CA 1
ATOM 1477 C C . PRO A 1 194 ? -8.291 -16.567 -0.048 1.00 88.75 194 PRO A C 1
ATOM 1479 O O . PRO A 1 194 ? -8.161 -17.201 0.989 1.00 88.75 194 PRO A O 1
ATOM 1482 N N . TRP A 1 195 ? -8.594 -15.264 -0.042 1.00 91.00 195 TRP A N 1
ATOM 1483 C CA . TRP A 1 195 ? -8.647 -14.491 1.206 1.00 91.00 195 TRP A CA 1
ATOM 1484 C C . TRP A 1 195 ? -9.792 -14.885 2.137 1.00 91.00 195 TRP A C 1
ATOM 1486 O O . TRP A 1 195 ? -9.604 -14.906 3.348 1.00 91.00 195 TRP A O 1
ATOM 1496 N N . ARG A 1 196 ? -10.965 -15.239 1.596 1.00 91.12 196 ARG A N 1
ATOM 1497 C CA . ARG A 1 196 ? -12.076 -15.752 2.415 1.00 91.12 196 ARG A CA 1
ATOM 1498 C C . ARG A 1 196 ? -11.771 -17.128 2.998 1.00 91.12 196 ARG A C 1
ATOM 1500 O O . ARG A 1 196 ? -12.098 -17.386 4.151 1.00 91.12 196 ARG A O 1
ATOM 1507 N N . LEU A 1 197 ? -11.113 -17.993 2.224 1.00 90.25 197 LEU A N 1
ATOM 1508 C CA . LEU A 1 197 ? -10.628 -19.274 2.737 1.00 90.25 197 LEU A CA 1
ATOM 1509 C C . LEU A 1 197 ? -9.579 -19.048 3.829 1.00 90.25 197 LEU A C 1
ATOM 1511 O O . LEU A 1 197 ? -9.700 -19.629 4.903 1.00 90.25 197 LEU A O 1
ATOM 1515 N N . ALA A 1 198 ? -8.627 -18.142 3.612 1.00 92.25 198 ALA A N 1
ATOM 1516 C CA . ALA A 1 198 ? -7.613 -17.819 4.605 1.00 92.25 198 ALA A CA 1
ATOM 1517 C C . ALA A 1 198 ? -8.217 -17.255 5.896 1.00 92.25 198 ALA A C 1
ATOM 1519 O O . ALA A 1 198 ? -7.858 -17.697 6.980 1.00 92.25 198 ALA A O 1
ATOM 1520 N N . GLN A 1 199 ? -9.201 -16.359 5.792 1.00 94.31 199 GLN A N 1
ATOM 1521 C CA . GLN A 1 199 ? -9.962 -15.862 6.940 1.00 94.31 199 GLN A CA 1
ATOM 1522 C C . GLN A 1 199 ? -10.605 -17.010 7.729 1.00 94.31 199 GLN A C 1
ATOM 1524 O O . GLN A 1 199 ? -10.460 -17.060 8.947 1.00 94.31 199 GLN A O 1
ATOM 1529 N N . SER A 1 200 ? -11.273 -17.949 7.046 1.00 93.94 200 SER A N 1
ATOM 1530 C CA . SER A 1 200 ? -11.890 -19.105 7.709 1.00 93.94 200 SER A CA 1
ATOM 1531 C C . SER A 1 200 ? -10.861 -20.028 8.368 1.00 93.94 200 SER A C 1
ATOM 1533 O O . SER A 1 200 ? -11.081 -20.499 9.476 1.00 93.94 200 SER A O 1
ATOM 1535 N N . GLN A 1 201 ? -9.706 -20.245 7.737 1.00 93.62 201 GLN A N 1
ATOM 1536 C CA . GLN A 1 201 ? -8.643 -21.091 8.277 1.00 93.62 201 GLN A CA 1
ATOM 1537 C C . GLN A 1 201 ? -7.989 -20.462 9.510 1.00 93.62 201 GLN A C 1
ATOM 1539 O O . GLN A 1 201 ? -7.796 -21.144 10.513 1.00 93.62 201 GLN A O 1
ATOM 1544 N N . VAL A 1 202 ? -7.738 -19.152 9.482 1.00 94.00 202 VAL A N 1
ATOM 1545 C CA . VAL A 1 202 ? -7.214 -18.415 10.640 1.00 94.00 202 VAL A CA 1
ATOM 1546 C C . VAL A 1 202 ? -8.212 -18.418 11.799 1.00 94.00 202 VAL A C 1
ATOM 1548 O O . VAL A 1 202 ? -7.810 -18.585 12.946 1.00 94.00 202 VAL A O 1
ATOM 1551 N N . GLN A 1 203 ? -9.517 -18.309 11.528 1.00 94.12 203 GLN A N 1
ATOM 1552 C CA . GLN A 1 203 ? -10.552 -18.464 12.563 1.00 94.12 203 GLN A CA 1
ATOM 1553 C C . GLN A 1 203 ? -10.560 -19.864 13.198 1.00 94.12 203 GLN A C 1
ATOM 1555 O O . GLN A 1 203 ? -10.916 -19.998 14.364 1.00 94.12 203 GLN A O 1
ATOM 1560 N N . LEU A 1 204 ? -10.146 -20.892 12.452 1.00 94.19 204 LEU A N 1
ATOM 1561 C CA . LEU A 1 204 ? -9.980 -22.265 12.941 1.00 94.19 204 LEU A CA 1
ATOM 1562 C C . LEU A 1 204 ? -8.633 -22.496 13.654 1.00 94.19 204 LEU A C 1
ATOM 1564 O O . LEU A 1 204 ? -8.349 -23.621 14.058 1.00 94.19 204 LEU A O 1
ATOM 1568 N N . GLY A 1 205 ? -7.804 -21.458 13.813 1.00 91.75 205 GLY A N 1
ATOM 1569 C CA . GLY A 1 205 ? -6.504 -21.536 14.481 1.00 91.75 205 GLY A CA 1
ATOM 1570 C C . GLY A 1 205 ? -5.353 -21.998 13.585 1.00 91.75 205 GLY A C 1
ATOM 1571 O O . GLY A 1 205 ? -4.263 -22.259 14.090 1.00 91.75 205 GLY A O 1
ATOM 1572 N N . LEU A 1 206 ? -5.561 -22.101 12.268 1.00 93.62 206 LEU A N 1
ATOM 1573 C CA . LEU A 1 206 ? -4.472 -22.390 11.337 1.00 93.62 206 LEU A CA 1
ATOM 1574 C C . LEU A 1 206 ? -3.606 -21.139 11.113 1.00 93.62 206 LEU A C 1
ATOM 1576 O O . LEU A 1 206 ? -4.142 -20.030 11.023 1.00 93.62 206 LEU A O 1
ATOM 1580 N N . PRO A 1 207 ? -2.281 -21.299 10.963 1.00 93.44 207 PRO A N 1
ATOM 1581 C CA . PRO A 1 207 ? -1.396 -20.186 10.647 1.00 93.44 207 PRO A CA 1
ATOM 1582 C C . PRO A 1 207 ? -1.698 -19.615 9.253 1.00 93.44 207 PRO A C 1
ATOM 1584 O O . PRO A 1 207 ? -1.926 -20.344 8.281 1.00 93.44 207 PRO A O 1
ATOM 1587 N N . LEU A 1 208 ? -1.651 -18.289 9.141 1.00 92.75 208 LEU A N 1
ATOM 1588 C CA . LEU A 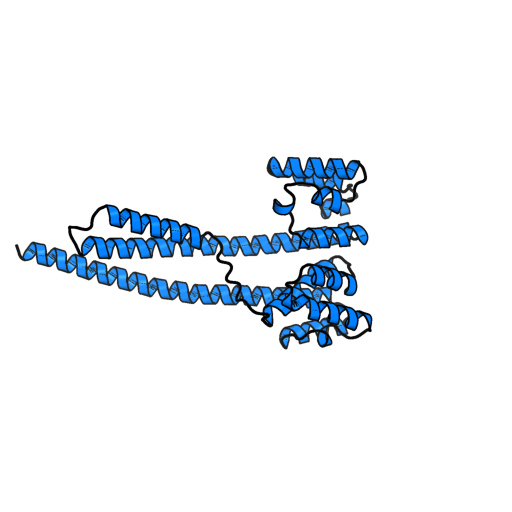1 208 ? -1.827 -17.534 7.900 1.00 92.75 208 LEU A CA 1
ATOM 1589 C C . LEU A 1 208 ? -0.776 -17.920 6.843 1.00 92.75 208 LEU A C 1
ATOM 1591 O O . LEU A 1 208 ? -1.084 -17.930 5.650 1.00 92.75 208 LEU A O 1
ATOM 1595 N N . SER A 1 209 ? 0.434 -18.300 7.263 1.00 93.19 209 SER A N 1
ATOM 1596 C CA . SER A 1 209 ? 1.510 -18.779 6.382 1.00 93.19 209 SER A CA 1
ATOM 1597 C C . SER A 1 209 ? 1.186 -20.073 5.633 1.00 93.19 209 SER A C 1
ATOM 1599 O O . SER A 1 209 ? 1.708 -20.286 4.533 1.00 93.19 209 SER A O 1
ATOM 1601 N N . GLN A 1 210 ? 0.311 -20.915 6.190 1.00 90.12 210 GLN A N 1
ATOM 1602 C CA . GLN A 1 210 ? -0.206 -22.118 5.530 1.00 90.12 210 GLN A CA 1
ATOM 1603 C C . GLN A 1 210 ? -1.466 -21.822 4.717 1.00 90.12 210 GLN A C 1
ATOM 1605 O O . GLN A 1 210 ? -1.735 -22.493 3.721 1.00 90.12 210 GLN A O 1
ATOM 1610 N N . ALA A 1 211 ? -2.217 -20.799 5.119 1.00 89.62 211 ALA A N 1
ATOM 1611 C CA . ALA A 1 211 ? -3.499 -20.480 4.520 1.00 89.62 211 ALA A CA 1
ATOM 1612 C C . ALA A 1 211 ? -3.406 -19.845 3.125 1.00 89.62 211 ALA A C 1
ATOM 1614 O O . ALA A 1 211 ? -4.386 -19.824 2.374 1.00 89.62 211 ALA A O 1
ATOM 1615 N N . ILE A 1 212 ? -2.237 -19.305 2.769 1.00 88.25 212 ILE A N 1
ATOM 1616 C CA . ILE A 1 212 ? -2.021 -18.562 1.526 1.00 88.25 212 ILE A CA 1
ATOM 1617 C C . ILE A 1 212 ? -0.729 -19.021 0.850 1.00 88.25 212 ILE A C 1
ATOM 1619 O O . ILE A 1 212 ? 0.320 -19.177 1.474 1.00 88.25 212 ILE A O 1
ATOM 1623 N N . ALA A 1 213 ? -0.783 -19.191 -0.471 1.00 86.44 213 ALA A N 1
ATOM 1624 C CA . ALA A 1 213 ? 0.405 -19.441 -1.276 1.00 86.44 213 ALA A CA 1
ATOM 1625 C C . ALA A 1 213 ? 1.260 -18.165 -1.384 1.00 86.44 213 ALA A C 1
ATOM 1627 O O . ALA A 1 213 ? 0.818 -17.152 -1.926 1.00 86.44 213 ALA A O 1
ATOM 1628 N N . LEU A 1 214 ? 2.490 -18.227 -0.868 1.00 86.56 214 LEU A N 1
ATOM 1629 C CA . LEU A 1 214 ? 3.440 -17.115 -0.819 1.00 86.56 214 LEU A CA 1
ATOM 1630 C C . LEU A 1 214 ? 4.822 -17.552 -1.328 1.00 86.56 214 LEU A C 1
ATOM 1632 O O . LEU A 1 214 ? 5.217 -18.698 -1.088 1.00 86.56 214 LEU A O 1
ATOM 1636 N N . PRO A 1 215 ? 5.595 -16.643 -1.954 1.00 88.56 215 PRO A N 1
ATOM 1637 C CA . PRO A 1 215 ? 7.014 -16.850 -2.228 1.00 88.56 215 PRO A CA 1
ATOM 1638 C C . PRO A 1 215 ? 7.809 -17.154 -0.955 1.00 88.56 215 PRO A C 1
ATOM 1640 O O . PRO A 1 215 ? 7.477 -16.651 0.119 1.00 88.56 215 PRO A O 1
ATOM 1643 N N . ALA A 1 216 ? 8.905 -17.906 -1.093 1.00 88.12 216 ALA A N 1
ATOM 1644 C CA . ALA A 1 216 ? 9.707 -18.396 0.033 1.00 88.12 216 ALA A CA 1
ATOM 1645 C C . ALA A 1 216 ? 10.110 -17.293 1.031 1.00 88.12 216 ALA A C 1
ATOM 1647 O O . ALA A 1 216 ? 9.905 -17.453 2.230 1.00 88.12 216 ALA A O 1
ATOM 1648 N N . VAL A 1 217 ? 10.596 -16.149 0.535 1.00 89.62 217 VAL A N 1
ATOM 1649 C CA . VAL A 1 217 ? 11.026 -15.020 1.381 1.00 89.62 217 VAL A CA 1
ATOM 1650 C C . VAL A 1 217 ? 9.858 -14.439 2.184 1.00 89.62 217 VAL A C 1
ATOM 1652 O O . VAL A 1 217 ? 9.962 -14.279 3.396 1.00 89.62 217 VAL A O 1
ATOM 1655 N N . ALA A 1 218 ? 8.726 -14.161 1.531 1.00 90.88 218 ALA A N 1
ATOM 1656 C CA . ALA A 1 218 ? 7.552 -13.600 2.202 1.00 90.88 218 ALA A CA 1
ATOM 1657 C C . ALA A 1 218 ? 6.957 -14.589 3.215 1.00 90.88 218 ALA A C 1
ATOM 1659 O O . ALA A 1 218 ? 6.582 -14.192 4.314 1.00 90.88 218 ALA A O 1
ATOM 1660 N N . ARG A 1 219 ? 6.925 -15.883 2.870 1.00 93.50 219 ARG A N 1
ATOM 1661 C CA . ARG A 1 219 ? 6.482 -16.942 3.780 1.00 93.50 219 ARG A CA 1
ATOM 1662 C C . ARG A 1 219 ? 7.357 -17.009 5.029 1.00 93.50 219 ARG A C 1
ATOM 1664 O O . ARG A 1 219 ? 6.817 -17.095 6.120 1.00 93.50 219 ARG A O 1
ATOM 1671 N N . GLN A 1 220 ? 8.680 -16.950 4.885 1.00 94.81 220 GLN A N 1
ATOM 1672 C CA . GLN A 1 220 ? 9.601 -17.042 6.019 1.00 94.81 220 GLN A CA 1
ATOM 1673 C C . GLN A 1 220 ? 9.460 -15.855 6.981 1.00 94.81 220 GLN A C 1
ATOM 1675 O O . GLN A 1 220 ? 9.448 -16.049 8.193 1.00 94.81 220 GLN A O 1
ATOM 1680 N N . ILE A 1 221 ? 9.299 -14.640 6.446 1.00 94.69 221 ILE A N 1
ATOM 1681 C CA . ILE A 1 221 ? 9.025 -13.452 7.266 1.00 94.69 221 ILE A CA 1
ATOM 1682 C C . ILE A 1 221 ? 7.701 -13.623 8.018 1.00 94.69 221 ILE A C 1
ATOM 1684 O O . ILE A 1 221 ? 7.625 -13.317 9.205 1.00 94.69 221 ILE A O 1
ATOM 1688 N N . LEU A 1 222 ? 6.669 -14.137 7.340 1.00 95.38 222 LEU A N 1
ATOM 1689 C CA . LEU A 1 222 ? 5.363 -14.348 7.952 1.00 95.38 222 LEU A CA 1
ATOM 1690 C C . LEU A 1 222 ? 5.408 -15.402 9.065 1.00 95.38 222 LEU A C 1
ATOM 1692 O O . LEU A 1 222 ? 4.905 -15.130 10.146 1.00 95.38 222 LEU A O 1
ATOM 1696 N N . ILE A 1 223 ? 6.054 -16.550 8.827 1.00 95.62 223 ILE A N 1
ATOM 1697 C CA . ILE A 1 223 ? 6.249 -17.605 9.837 1.00 95.62 223 ILE A CA 1
ATOM 1698 C C . ILE A 1 223 ? 6.930 -17.028 11.077 1.00 95.62 223 ILE A C 1
ATOM 1700 O O . ILE A 1 223 ? 6.447 -17.228 12.184 1.00 95.62 223 ILE A O 1
ATOM 1704 N N . SER A 1 224 ? 7.998 -16.244 10.897 1.00 95.81 224 SER A N 1
ATOM 1705 C CA . SER A 1 224 ? 8.682 -15.608 12.024 1.00 95.81 224 SER A CA 1
ATOM 1706 C C . SER A 1 224 ? 7.753 -14.689 12.824 1.00 95.81 224 SER A C 1
ATOM 1708 O O . SER A 1 224 ? 7.844 -14.683 14.044 1.00 95.81 224 SER A O 1
ATOM 1710 N N . GLY A 1 225 ? 6.864 -13.938 12.166 1.00 94.88 225 GLY A N 1
ATOM 1711 C CA . GLY A 1 225 ? 5.868 -13.100 12.845 1.00 94.88 225 GLY A CA 1
ATOM 1712 C C . GLY A 1 225 ? 4.764 -13.892 13.548 1.00 94.88 225 GLY A C 1
ATOM 1713 O O . GLY A 1 225 ? 4.248 -13.459 14.573 1.00 94.88 225 GLY A O 1
ATOM 1714 N N . GLU A 1 226 ? 4.396 -15.058 13.020 1.00 95.00 226 GLU A N 1
ATOM 1715 C CA . GLU A 1 226 ? 3.441 -15.966 13.665 1.00 95.00 226 GLU A CA 1
ATOM 1716 C C . GLU A 1 226 ? 4.039 -16.626 14.907 1.00 95.00 226 GLU A C 1
ATOM 1718 O O . GLU A 1 226 ? 3.377 -16.690 15.939 1.00 95.00 226 GLU A O 1
ATOM 1723 N N . GLU A 1 227 ? 5.294 -17.070 14.828 1.00 95.00 227 GLU A N 1
ATOM 1724 C CA . GLU A 1 227 ? 6.021 -17.687 15.942 1.00 95.00 227 GLU A CA 1
ATOM 1725 C C . GLU A 1 227 ? 6.269 -16.701 17.089 1.00 95.00 227 GLU A C 1
ATOM 1727 O O . GLU A 1 227 ? 6.173 -17.077 18.257 1.00 95.00 227 GLU A O 1
ATOM 1732 N N . THR A 1 228 ? 6.557 -15.433 16.779 1.00 93.06 228 THR A N 1
ATOM 1733 C CA . THR A 1 228 ? 6.721 -14.379 17.794 1.00 93.06 228 THR A CA 1
ATOM 1734 C C . THR A 1 228 ? 5.393 -13.810 18.289 1.00 93.06 228 THR A C 1
ATOM 1736 O O . THR A 1 228 ? 5.380 -13.069 19.272 1.00 93.06 228 THR A O 1
ATOM 1739 N N . GLY A 1 229 ? 4.282 -14.132 17.620 1.00 91.19 229 GLY A N 1
ATOM 1740 C CA . GLY A 1 229 ? 2.964 -13.561 17.891 1.00 91.19 229 GLY A CA 1
ATOM 1741 C C . GLY A 1 229 ? 2.811 -12.100 17.455 1.00 91.19 229 GLY A C 1
ATOM 1742 O O . GLY A 1 229 ? 1.783 -11.492 17.753 1.00 91.19 229 GLY A O 1
ATOM 1743 N N . ASP A 1 230 ? 3.791 -11.536 16.743 1.00 91.00 230 ASP A N 1
ATOM 1744 C CA . ASP A 1 230 ? 3.761 -10.157 16.261 1.00 91.00 230 ASP A CA 1
ATOM 1745 C C . ASP A 1 230 ? 3.772 -10.091 14.726 1.00 91.00 230 ASP A C 1
ATOM 1747 O O . ASP A 1 230 ? 4.805 -10.009 14.051 1.00 91.00 230 ASP A O 1
ATOM 1751 N N . LEU A 1 231 ? 2.567 -10.122 14.155 1.00 94.25 231 LEU A N 1
ATOM 1752 C CA . LEU A 1 231 ? 2.346 -10.084 12.708 1.00 94.25 231 LEU A CA 1
ATOM 1753 C C . LEU A 1 231 ? 2.532 -8.687 12.100 1.00 94.25 231 LEU A C 1
ATOM 1755 O O . LEU A 1 231 ? 2.855 -8.574 10.917 1.00 94.25 231 LEU A O 1
ATOM 1759 N N . ALA A 1 232 ? 2.326 -7.619 12.873 1.00 92.69 232 ALA A N 1
ATOM 1760 C CA . ALA A 1 232 ? 2.382 -6.246 12.375 1.00 92.69 232 ALA A CA 1
ATOM 1761 C C . ALA A 1 232 ? 3.766 -5.848 11.802 1.00 92.69 232 ALA A C 1
ATOM 1763 O O . ALA A 1 232 ? 3.805 -5.362 10.664 1.00 92.69 232 ALA A O 1
ATOM 1764 N N . PRO A 1 233 ? 4.904 -6.073 12.496 1.00 92.81 233 PRO A N 1
ATOM 1765 C CA . PRO A 1 233 ? 6.233 -5.796 11.961 1.00 92.81 233 PRO A CA 1
ATOM 1766 C C . PRO A 1 233 ? 6.640 -6.790 10.870 1.00 92.81 233 PRO A C 1
ATOM 1768 O O . PRO A 1 233 ? 7.307 -6.400 9.914 1.00 92.81 233 PRO A O 1
ATOM 1771 N N . ALA A 1 234 ? 6.205 -8.052 10.944 1.00 95.25 234 ALA A N 1
ATOM 1772 C CA . ALA A 1 234 ? 6.473 -9.031 9.891 1.00 95.25 234 ALA A CA 1
ATOM 1773 C C . ALA A 1 234 ? 5.834 -8.608 8.558 1.00 95.25 234 ALA A C 1
ATOM 1775 O O . ALA A 1 234 ? 6.491 -8.573 7.517 1.00 95.25 234 ALA A O 1
ATOM 1776 N N . LEU A 1 235 ? 4.565 -8.201 8.582 1.00 95.38 235 LEU A N 1
ATOM 1777 C CA . LEU A 1 235 ? 3.866 -7.705 7.396 1.00 95.38 235 LEU A CA 1
ATOM 1778 C C . LEU A 1 235 ? 4.424 -6.361 6.916 1.00 95.38 235 LEU A C 1
ATOM 1780 O O . LEU A 1 235 ? 4.469 -6.113 5.711 1.00 95.38 235 LEU A O 1
ATOM 1784 N N . GLU A 1 236 ? 4.917 -5.524 7.830 1.00 93.06 236 GLU A N 1
ATOM 1785 C CA . GLU A 1 236 ? 5.654 -4.306 7.495 1.00 93.06 236 GLU A CA 1
ATOM 1786 C C . GLU A 1 236 ? 6.966 -4.612 6.755 1.00 93.06 236 GLU A C 1
ATOM 1788 O O . GLU A 1 236 ? 7.257 -3.986 5.735 1.00 93.06 236 GLU A O 1
ATOM 1793 N N . HIS A 1 237 ? 7.721 -5.622 7.189 1.00 93.56 237 HIS A N 1
ATOM 1794 C CA . HIS A 1 237 ? 8.903 -6.098 6.468 1.00 93.56 237 HIS A CA 1
ATOM 1795 C C . HIS A 1 237 ? 8.543 -6.643 5.079 1.00 93.56 237 HIS A C 1
ATOM 1797 O O . HIS A 1 237 ? 9.228 -6.337 4.102 1.00 93.56 237 HIS A O 1
ATOM 1803 N N . ILE A 1 238 ? 7.436 -7.383 4.944 1.00 93.88 238 ILE A N 1
ATOM 1804 C CA . ILE A 1 238 ? 6.942 -7.830 3.630 1.00 93.88 238 ILE A CA 1
ATOM 1805 C C . ILE A 1 238 ? 6.576 -6.621 2.750 1.00 93.88 238 ILE A C 1
ATOM 1807 O O . ILE A 1 238 ? 6.931 -6.582 1.569 1.00 93.88 238 ILE A O 1
ATOM 1811 N N . ARG A 1 239 ? 5.926 -5.595 3.315 1.00 91.75 239 ARG A N 1
ATOM 1812 C CA . ARG A 1 239 ? 5.600 -4.339 2.620 1.00 91.75 239 ARG A CA 1
ATOM 1813 C C . ARG A 1 239 ? 6.856 -3.626 2.123 1.00 91.75 239 ARG A C 1
ATOM 1815 O O . ARG A 1 239 ? 6.876 -3.138 0.990 1.00 91.75 239 ARG A O 1
ATOM 1822 N N . GLN A 1 240 ? 7.907 -3.575 2.939 1.00 90.12 240 GLN A N 1
ATOM 1823 C CA . GLN A 1 240 ? 9.201 -2.998 2.565 1.00 90.12 240 GLN A CA 1
ATOM 1824 C C . GLN A 1 240 ? 9.870 -3.800 1.451 1.00 90.12 240 GLN A C 1
ATOM 1826 O O . GLN A 1 240 ? 10.235 -3.218 0.432 1.00 90.12 240 GLN A O 1
ATOM 1831 N N . TYR A 1 241 ? 9.912 -5.127 1.571 1.00 88.81 241 TYR A N 1
ATOM 1832 C CA . TYR A 1 241 ? 10.440 -6.020 0.539 1.00 88.81 241 TYR A CA 1
ATOM 1833 C C . TYR A 1 241 ? 9.762 -5.810 -0.826 1.00 88.81 241 TYR A C 1
ATOM 1835 O O . TYR A 1 241 ? 10.427 -5.666 -1.856 1.00 88.81 241 TYR A O 1
ATOM 1843 N N . VAL A 1 242 ? 8.429 -5.731 -0.849 1.00 86.81 242 VAL A N 1
ATOM 1844 C CA . VAL A 1 242 ? 7.655 -5.455 -2.070 1.00 86.81 242 VAL A CA 1
ATOM 1845 C C . VAL A 1 242 ? 8.012 -4.091 -2.662 1.00 86.81 242 VAL A C 1
ATOM 1847 O O . VAL A 1 242 ? 8.234 -3.969 -3.872 1.00 86.81 242 VAL A O 1
ATOM 1850 N N . ARG A 1 243 ? 8.100 -3.056 -1.818 1.00 84.25 243 ARG A N 1
ATOM 1851 C CA . ARG A 1 243 ? 8.467 -1.699 -2.248 1.00 84.25 243 ARG A CA 1
ATOM 1852 C C . ARG A 1 243 ? 9.875 -1.655 -2.826 1.00 84.25 243 ARG A C 1
ATOM 1854 O O . ARG A 1 243 ? 10.076 -1.043 -3.873 1.00 84.25 243 ARG A O 1
ATOM 1861 N N . GLU A 1 244 ? 10.829 -2.333 -2.203 1.00 83.75 244 GLU A N 1
ATOM 1862 C CA . GLU A 1 244 ? 12.201 -2.429 -2.695 1.00 83.75 244 GLU A CA 1
ATOM 1863 C C . GLU A 1 244 ? 12.271 -3.126 -4.052 1.00 83.75 244 GLU A C 1
ATOM 1865 O O . GLU A 1 244 ? 12.944 -2.624 -4.955 1.00 83.75 244 GLU A O 1
ATOM 1870 N N . GLN A 1 245 ? 11.524 -4.217 -4.253 1.00 81.69 245 GLN A N 1
ATOM 1871 C CA . GLN A 1 245 ? 11.437 -4.862 -5.565 1.00 81.69 245 GLN A CA 1
ATOM 1872 C C . GLN A 1 245 ? 10.872 -3.926 -6.638 1.00 81.69 245 GLN A C 1
ATOM 1874 O O . GLN A 1 245 ? 11.386 -3.885 -7.762 1.00 81.69 245 GLN A O 1
ATOM 1879 N N . ALA A 1 246 ? 9.828 -3.161 -6.311 1.00 76.06 246 ALA A N 1
ATOM 1880 C CA . ALA A 1 246 ? 9.258 -2.176 -7.226 1.00 76.06 246 ALA A CA 1
ATOM 1881 C C . ALA A 1 246 ? 10.282 -1.075 -7.572 1.00 76.06 246 ALA A C 1
ATOM 1883 O O . ALA A 1 246 ? 10.458 -0.710 -8.742 1.00 76.06 246 ALA A O 1
ATOM 1884 N N . GLU A 1 247 ? 11.035 -0.593 -6.580 1.00 74.25 247 GLU A N 1
ATOM 1885 C CA . GLU A 1 247 ? 12.104 0.388 -6.780 1.00 74.25 247 GLU A CA 1
ATOM 1886 C C . GLU A 1 247 ? 13.285 -0.174 -7.591 1.00 74.25 247 GLU A C 1
ATOM 1888 O O . GLU A 1 247 ? 13.860 0.528 -8.420 1.00 74.25 247 GLU A O 1
ATOM 1893 N N . GLN A 1 248 ? 13.668 -1.435 -7.400 1.00 73.75 248 GLN A N 1
ATOM 1894 C CA . GLN A 1 248 ? 14.734 -2.071 -8.181 1.00 73.75 248 GLN A CA 1
ATOM 1895 C C . GLN A 1 248 ? 14.343 -2.244 -9.651 1.00 73.75 248 GLN A C 1
ATOM 1897 O O . GLN A 1 248 ? 15.131 -1.902 -10.532 1.00 73.75 248 GLN A O 1
ATOM 1902 N N . ARG A 1 249 ? 13.116 -2.694 -9.941 1.00 66.06 249 ARG A N 1
ATOM 1903 C CA . ARG A 1 249 ? 12.642 -2.820 -11.331 1.00 66.06 249 ARG A CA 1
ATOM 1904 C C . ARG A 1 249 ? 12.550 -1.478 -12.034 1.00 66.06 249 ARG A C 1
ATOM 1906 O O . ARG A 1 249 ? 12.963 -1.362 -13.185 1.00 66.06 249 ARG A O 1
ATOM 1913 N N . SER A 1 250 ? 12.053 -0.456 -11.339 1.00 69.00 250 SER A N 1
ATOM 1914 C CA . SER A 1 250 ? 12.036 0.897 -11.900 1.00 69.00 250 SER A CA 1
ATOM 1915 C C . SER A 1 250 ? 13.454 1.407 -12.185 1.00 69.00 250 SER A C 1
ATOM 1917 O O . SER A 1 250 ? 13.679 1.964 -13.255 1.00 69.00 250 SER A O 1
ATOM 1919 N N . ARG A 1 251 ? 14.435 1.132 -11.312 1.00 66.50 251 ARG A N 1
ATOM 1920 C CA . ARG A 1 251 ? 15.857 1.437 -11.560 1.00 66.50 251 ARG A CA 1
ATOM 1921 C C . ARG A 1 251 ? 16.442 0.673 -12.752 1.00 66.50 251 ARG A C 1
ATOM 1923 O O . ARG A 1 251 ? 17.147 1.273 -13.556 1.00 66.50 251 ARG A O 1
ATOM 1930 N N . GLN A 1 252 ? 16.142 -0.615 -12.908 1.00 63.25 252 GLN A N 1
ATOM 1931 C CA . GLN A 1 252 ? 16.619 -1.410 -14.050 1.00 63.25 252 GLN A CA 1
ATOM 1932 C C . GLN A 1 252 ? 16.068 -0.887 -15.380 1.00 63.25 252 GLN A C 1
ATOM 1934 O O . GLN A 1 252 ? 16.834 -0.663 -16.314 1.00 63.25 252 GLN A O 1
ATOM 1939 N N . LEU A 1 253 ? 14.761 -0.609 -15.448 1.00 61.25 253 LEU A N 1
ATOM 1940 C CA . LEU A 1 253 ? 14.146 0.016 -16.623 1.00 61.25 253 LEU A CA 1
ATOM 1941 C C . LEU A 1 253 ? 14.807 1.365 -16.947 1.00 61.25 253 LEU A C 1
ATOM 1943 O O . LEU A 1 253 ? 15.058 1.662 -18.111 1.00 61.25 253 LEU A O 1
ATOM 1947 N N . GLN A 1 254 ? 15.161 2.153 -15.927 1.00 62.53 254 GLN A N 1
ATOM 1948 C CA . GLN A 1 254 ? 15.871 3.423 -16.106 1.00 62.53 254 GLN A CA 1
ATOM 1949 C C . GLN A 1 254 ? 17.292 3.259 -16.658 1.00 62.53 254 GLN A C 1
ATOM 1951 O O . GLN A 1 254 ? 17.718 4.092 -17.457 1.00 62.53 254 GLN A O 1
ATOM 1956 N N . ILE A 1 255 ? 18.033 2.221 -16.256 1.00 64.31 255 ILE A N 1
ATOM 1957 C CA . ILE A 1 255 ? 19.365 1.934 -16.813 1.00 64.31 255 ILE A CA 1
ATOM 1958 C C . ILE A 1 255 ? 19.236 1.619 -18.304 1.00 64.31 255 ILE A C 1
ATOM 1960 O O . ILE A 1 255 ? 19.927 2.238 -19.111 1.00 64.31 255 ILE A O 1
ATOM 1964 N N . TYR A 1 256 ? 18.298 0.748 -18.682 1.00 65.50 256 TYR A N 1
ATOM 1965 C CA . TYR A 1 256 ? 18.052 0.433 -20.090 1.00 65.50 256 TYR A CA 1
ATOM 1966 C C . TYR A 1 256 ? 17.641 1.666 -20.905 1.00 65.50 256 TYR A C 1
ATOM 1968 O O . TYR A 1 256 ? 18.183 1.890 -21.985 1.00 65.50 256 TYR A O 1
ATOM 1976 N N . LEU A 1 257 ? 16.759 2.515 -20.365 1.00 64.44 257 LEU A N 1
ATOM 1977 C CA . LEU A 1 257 ? 16.367 3.781 -21.000 1.00 64.44 257 LEU A CA 1
ATOM 1978 C C . LEU A 1 257 ? 17.565 4.732 -21.174 1.00 64.44 257 LEU A C 1
ATOM 1980 O O . LEU A 1 257 ? 17.725 5.337 -22.230 1.00 64.44 257 LEU A O 1
ATOM 1984 N N . ARG A 1 258 ? 18.455 4.829 -20.176 1.00 58.31 258 ARG A N 1
ATOM 1985 C CA . ARG A 1 258 ? 19.666 5.664 -20.248 1.00 58.31 258 ARG A CA 1
ATOM 1986 C C . ARG A 1 258 ? 20.655 5.168 -21.301 1.00 58.31 258 ARG A C 1
ATOM 1988 O O . ARG A 1 258 ? 21.182 5.989 -22.047 1.00 58.31 258 ARG A O 1
ATOM 1995 N N . LEU A 1 259 ? 20.912 3.860 -21.364 1.00 63.69 259 LEU A N 1
ATOM 1996 C CA . LEU A 1 259 ? 21.768 3.296 -22.411 1.00 63.69 259 LEU A CA 1
ATOM 1997 C C . LEU A 1 259 ? 21.155 3.527 -23.798 1.00 63.69 259 LEU A C 1
ATOM 1999 O O . LEU A 1 259 ? 21.867 3.952 -24.705 1.00 63.69 259 LEU A O 1
ATOM 2003 N N . GLY A 1 260 ? 19.836 3.350 -23.937 1.00 64.06 260 GLY A N 1
ATOM 2004 C CA . GLY A 1 260 ? 19.109 3.671 -25.168 1.00 64.06 260 GLY A CA 1
ATOM 2005 C C . GLY A 1 260 ? 19.346 5.109 -25.642 1.00 64.06 260 GLY A C 1
ATOM 2006 O O . GLY A 1 260 ? 19.560 5.339 -26.831 1.00 64.06 260 GLY A O 1
ATOM 2007 N N . ASN A 1 261 ? 19.424 6.071 -24.718 1.00 60.72 261 ASN A N 1
ATOM 2008 C CA . ASN A 1 261 ? 19.681 7.472 -25.062 1.00 60.72 261 ASN A CA 1
ATOM 2009 C C . ASN A 1 261 ? 21.059 7.717 -25.659 1.00 60.72 261 ASN A C 1
ATOM 2011 O O . ASN A 1 261 ? 21.175 8.504 -26.595 1.00 60.72 261 ASN A O 1
ATOM 2015 N N . MET A 1 262 ? 22.102 7.074 -25.131 1.00 63.59 262 MET A N 1
ATOM 2016 C CA . MET A 1 262 ? 23.454 7.260 -25.670 1.00 63.59 262 MET A CA 1
ATOM 2017 C C . MET A 1 262 ? 23.537 6.747 -27.109 1.00 63.59 262 MET A C 1
ATOM 2019 O O . MET A 1 262 ? 24.161 7.386 -27.954 1.00 63.59 262 MET A O 1
ATOM 2023 N N . VAL A 1 263 ? 22.835 5.650 -27.405 1.00 69.38 263 VAL A N 1
ATOM 2024 C CA . VAL A 1 263 ? 22.738 5.094 -28.760 1.00 69.38 263 VAL A CA 1
ATOM 2025 C C . VAL A 1 263 ? 21.983 6.043 -29.693 1.00 69.38 263 VAL A C 1
ATOM 2027 O O . VAL A 1 263 ? 22.476 6.362 -30.773 1.00 69.38 263 VAL A O 1
ATOM 2030 N N . VAL A 1 264 ? 20.821 6.548 -29.267 1.00 63.84 264 VAL A N 1
ATOM 2031 C CA . VAL A 1 264 ? 20.019 7.511 -30.041 1.00 63.84 264 VAL A CA 1
ATOM 2032 C C . VAL A 1 264 ? 20.803 8.788 -30.347 1.00 63.84 264 VAL A C 1
ATOM 2034 O O . VAL A 1 264 ? 20.787 9.261 -31.481 1.00 63.84 264 VAL A O 1
ATOM 2037 N N . LEU A 1 265 ? 21.496 9.350 -29.353 1.00 60.69 265 LEU A N 1
ATOM 2038 C CA . LEU A 1 265 ? 22.241 10.601 -29.503 1.00 60.69 265 LEU A CA 1
ATOM 2039 C C . LEU A 1 265 ? 23.458 10.408 -30.419 1.00 60.69 265 LEU A C 1
ATOM 2041 O O . LEU A 1 265 ? 23.717 11.253 -31.273 1.00 60.69 265 LEU A O 1
ATOM 2045 N N . GLY A 1 266 ? 24.142 9.264 -30.320 1.00 64.88 266 GLY A N 1
ATOM 2046 C CA . GLY A 1 266 ? 25.199 8.885 -31.260 1.00 64.88 266 GLY A CA 1
ATOM 2047 C C . GLY A 1 266 ? 24.694 8.768 -32.702 1.00 64.88 266 GLY A C 1
ATOM 2048 O O . GLY A 1 266 ? 25.308 9.319 -33.615 1.00 64.88 266 GLY A O 1
ATOM 2049 N N . LEU A 1 267 ? 23.539 8.125 -32.909 1.00 68.06 267 LEU A N 1
ATOM 2050 C CA . LEU A 1 267 ? 22.922 8.003 -34.234 1.00 68.06 267 LEU A CA 1
ATOM 2051 C C . LEU A 1 267 ? 22.510 9.371 -34.802 1.00 68.06 267 LEU A C 1
ATOM 2053 O O . LEU A 1 267 ? 22.742 9.644 -35.977 1.00 68.06 267 LEU A O 1
ATOM 2057 N N . LEU A 1 268 ? 21.947 10.247 -33.967 1.00 63.81 268 LEU A N 1
ATOM 2058 C CA . LEU A 1 268 ? 21.577 11.614 -34.338 1.00 63.81 268 LEU A CA 1
ATOM 2059 C C . LEU A 1 268 ? 22.790 12.401 -34.837 1.00 63.81 268 LEU A C 1
ATOM 2061 O O . LEU A 1 268 ? 22.741 12.981 -35.920 1.00 63.81 268 LEU A O 1
ATOM 2065 N N . VAL A 1 269 ? 23.887 12.392 -34.073 1.00 70.19 269 VAL A N 1
ATOM 2066 C CA . VAL A 1 269 ? 25.124 13.092 -34.446 1.00 70.19 269 VAL A CA 1
ATOM 2067 C C . VAL A 1 269 ? 25.690 12.538 -35.755 1.00 70.19 269 VAL A C 1
ATOM 2069 O O . VAL A 1 269 ? 26.088 13.319 -36.617 1.00 70.19 269 VAL A O 1
ATOM 2072 N N . ALA A 1 270 ? 25.662 11.217 -35.952 1.00 67.69 270 ALA A N 1
ATOM 2073 C CA . ALA A 1 270 ? 26.095 10.596 -37.202 1.00 67.69 270 ALA A CA 1
ATOM 2074 C C . ALA A 1 270 ? 25.242 11.045 -38.404 1.00 67.69 270 ALA A C 1
ATOM 2076 O O . ALA A 1 270 ? 25.788 11.405 -39.447 1.00 67.69 270 ALA A O 1
ATOM 2077 N N . ILE A 1 271 ? 23.912 11.088 -38.256 1.00 68.62 271 ILE A N 1
ATOM 2078 C CA . ILE A 1 271 ? 23.005 11.575 -39.307 1.00 68.62 271 ILE A CA 1
ATOM 2079 C C . ILE A 1 271 ? 23.273 13.054 -39.616 1.00 68.62 271 ILE A C 1
ATOM 2081 O O . ILE A 1 271 ? 23.375 13.427 -40.786 1.00 68.62 271 ILE A O 1
ATOM 2085 N N . ALA A 1 272 ? 23.425 13.895 -38.590 1.00 65.62 272 ALA A N 1
ATOM 2086 C CA . ALA A 1 272 ? 23.730 15.314 -38.759 1.00 65.62 272 ALA A CA 1
ATOM 2087 C C . ALA A 1 272 ? 25.073 15.533 -39.476 1.00 65.62 272 ALA A C 1
ATOM 2089 O O . ALA A 1 272 ? 25.159 16.371 -40.372 1.00 65.62 272 ALA A O 1
ATOM 2090 N N . ALA A 1 273 ? 26.102 14.746 -39.148 1.00 69.81 273 ALA A N 1
ATOM 2091 C CA . ALA A 1 273 ? 27.400 14.807 -39.816 1.00 69.81 273 ALA A CA 1
ATOM 2092 C C . ALA A 1 273 ? 27.298 14.467 -41.314 1.00 69.81 273 ALA A C 1
ATOM 2094 O O . ALA A 1 273 ? 27.852 15.183 -42.148 1.00 69.81 273 ALA A O 1
ATOM 2095 N N . VAL A 1 274 ? 26.538 13.423 -41.674 1.00 75.62 274 VAL A N 1
ATOM 2096 C CA . VAL A 1 274 ? 26.291 13.058 -43.081 1.00 75.62 274 VAL A CA 1
ATOM 2097 C C . VAL A 1 274 ? 25.532 14.163 -43.818 1.00 75.62 274 VAL A C 1
ATOM 2099 O O . VAL A 1 274 ? 25.856 14.456 -44.967 1.00 75.62 274 VAL A O 1
ATOM 2102 N N . GLN A 1 275 ? 24.548 14.795 -43.173 1.00 71.75 275 GLN A N 1
ATOM 2103 C CA . GLN A 1 275 ? 23.812 15.921 -43.756 1.00 71.75 275 GLN A CA 1
ATOM 2104 C C . GLN A 1 275 ? 24.727 17.115 -44.033 1.00 71.75 275 GLN A C 1
ATOM 2106 O O . GLN A 1 275 ? 24.721 17.649 -45.138 1.00 71.75 275 GLN A O 1
ATOM 2111 N N . LEU A 1 276 ? 25.563 17.500 -43.065 1.00 77.00 276 LEU A N 1
ATOM 2112 C CA . LEU A 1 276 ? 26.524 18.589 -43.245 1.00 77.00 276 LEU A CA 1
ATOM 2113 C C . LEU A 1 276 ? 27.497 18.297 -44.391 1.00 77.00 276 LEU A C 1
ATOM 2115 O O . LEU A 1 276 ? 27.754 19.178 -45.210 1.00 77.00 276 LEU A O 1
ATOM 2119 N N . LEU A 1 277 ? 27.981 17.054 -44.491 1.00 81.69 277 LEU A N 1
ATOM 2120 C CA . LEU A 1 277 ? 28.856 16.635 -45.582 1.00 81.69 277 LEU A CA 1
ATOM 2121 C C . LEU A 1 277 ? 28.151 16.722 -46.943 1.00 81.69 277 LEU A C 1
ATOM 2123 O O . LEU A 1 277 ? 28.723 17.260 -47.888 1.00 81.69 277 LEU A O 1
ATOM 2127 N N . ARG A 1 278 ? 26.906 16.236 -47.046 1.00 77.06 278 ARG A N 1
ATOM 2128 C CA . ARG A 1 278 ? 26.101 16.325 -48.278 1.00 77.06 278 ARG A CA 1
ATOM 2129 C C . ARG A 1 278 ? 25.882 17.771 -48.711 1.00 77.06 278 ARG A C 1
ATOM 2131 O O . ARG A 1 278 ? 26.078 18.078 -49.882 1.00 77.06 278 ARG A O 1
ATOM 2138 N N . THR A 1 279 ? 25.519 18.650 -47.781 1.00 78.12 279 THR A N 1
ATOM 2139 C CA . THR A 1 279 ? 25.323 20.080 -48.051 1.00 78.12 279 THR A CA 1
ATOM 2140 C C . THR A 1 279 ? 26.608 20.736 -48.545 1.00 78.12 279 THR A C 1
ATOM 2142 O O . THR A 1 279 ? 26.581 21.476 -49.522 1.00 78.12 279 THR A O 1
ATOM 2145 N N . LEU A 1 280 ? 27.745 20.435 -47.914 1.00 83.25 280 LEU A N 1
ATOM 2146 C CA . LEU A 1 280 ? 29.038 20.998 -48.295 1.00 83.25 280 LEU A CA 1
ATOM 2147 C C . LEU A 1 280 ? 29.492 20.519 -49.683 1.00 83.25 280 LEU A C 1
ATOM 2149 O O . LEU A 1 280 ? 29.941 21.332 -50.483 1.00 83.25 280 LEU A O 1
ATOM 2153 N N . ILE A 1 281 ? 29.314 19.231 -50.001 1.00 85.94 281 ILE A N 1
ATOM 2154 C CA . ILE A 1 281 ? 29.578 18.695 -51.347 1.00 85.94 281 ILE A CA 1
ATOM 2155 C C . ILE A 1 281 ? 28.654 19.351 -52.381 1.00 85.94 281 ILE A C 1
ATOM 2157 O O . ILE A 1 281 ? 29.115 19.717 -53.457 1.00 85.94 281 ILE A O 1
ATOM 2161 N N . GLY A 1 282 ? 27.372 19.538 -52.055 1.00 79.56 282 GLY A N 1
ATOM 2162 C CA . GLY A 1 282 ? 26.418 20.222 -52.930 1.00 79.56 282 GLY A CA 1
ATOM 2163 C C . GLY A 1 282 ? 26.805 21.671 -53.236 1.00 79.56 282 GLY A C 1
ATOM 2164 O O . GLY A 1 282 ? 26.603 22.113 -54.358 1.00 79.56 282 GLY A O 1
ATOM 2165 N N . LEU A 1 283 ? 27.402 22.381 -52.272 1.00 82.88 283 LEU A N 1
ATOM 2166 C CA . LEU A 1 283 ? 27.900 23.753 -52.448 1.00 82.88 283 LEU A CA 1
ATOM 2167 C C . LEU A 1 283 ? 29.213 23.838 -53.242 1.00 82.88 283 LEU A C 1
ATOM 2169 O O . LEU A 1 283 ? 29.479 24.866 -53.850 1.00 82.88 283 LEU A O 1
ATOM 2173 N N . LEU A 1 284 ? 30.048 22.795 -53.209 1.00 83.19 284 LEU A N 1
ATOM 2174 C CA . LEU A 1 284 ? 31.312 22.717 -53.959 1.00 83.19 284 LEU A CA 1
ATOM 2175 C C . LEU A 1 284 ? 31.142 22.147 -55.378 1.00 83.19 284 LEU A C 1
ATOM 2177 O O . LEU A 1 284 ? 32.034 22.304 -56.206 1.00 83.19 284 LEU A O 1
ATOM 2181 N N . GLY A 1 285 ? 30.035 21.446 -55.641 1.00 68.31 285 GLY A N 1
ATOM 2182 C CA . GLY A 1 285 ? 29.704 20.835 -56.934 1.00 68.31 285 GLY A CA 1
ATOM 2183 C C . GLY A 1 285 ? 28.896 21.726 -57.887 1.00 68.31 285 GLY A C 1
ATOM 2184 O O . GLY A 1 285 ? 28.467 21.237 -58.933 1.00 68.31 285 GLY A O 1
ATOM 2185 N N . THR A 1 286 ? 28.679 22.992 -57.526 1.00 51.62 286 THR A N 1
ATOM 2186 C CA . THR A 1 286 ? 28.089 24.067 -58.347 1.00 51.62 286 THR A CA 1
ATOM 2187 C C . THR A 1 286 ? 29.108 25.171 -58.546 1.00 51.62 286 THR A C 1
ATOM 2189 O O . THR A 1 286 ? 29.205 25.682 -59.680 1.00 51.62 286 THR A O 1
#

Nearest PDB structures (foldseek):
  3jc8-assembly1_Ca  TM=4.442E-01  e=6.696E-06  Myxococcus xanthus DK 1622

pLDDT: mean 78.52, std 14.43, range [35.09, 95.81]

Sequence (286 aa):
MGSLLASGCTLAQALAMSSAKGKRDWQTYCREVAARLRQGQDLTDAMAGHPRTRRYWTPWALALLAAAEASGTLPEFFPVLAADAEQERRQRRRQREMGRSLGLMWLSLLGAIALAIGGLSAAVRLDLWFLALAGSLLVWGMATGQVSWHPRGPTDRETVEQLAALAIPLQAGLSVVASLDLLSRYTPPALRRPWRLAQSQVQLGLPLSQAIALPAVARQILISGEETGDLAPALEHIRQYVREQAEQRSRQLQIYLRLGNMVVLGLLVAIAAVQLLRTLIGLLGT

Radius of gyration: 26.98 Å; Cα contacts (8 Å, |Δi|>4): 226; chains: 1; bounding box: 56×49×82 Å